Protein AF-A0A3M1PSS6-F1 (afdb_monomer)

Secondary structure (DSSP, 8-state):
--HHHHHHHHHHHHHHHHHHHHHHTT--SS--HHHHHHHHHHHHHHHHHHHHS----HHHHHHHB--HHHHHHHHHHT-EEEE-S-HHHHHH-EE--SSSS--EE--TTS-GGGGHHHHHTTTTS-EEEE-SSTT-HHHHHHHHHHHHTTGGGTS-EEEETT-HHHHTTSSS-EE-S------TTPPP--TTTT-------------

pLDDT: mean 89.74, std 11.55, range [52.56, 98.44]

Sequence (207 aa):
MKPTLRILLLIAVATVLGTVWAGVKGVPWAPDVDAVRTRLANQKANAQRVAEAPQVDDTELDRLAISLEELRRYIADGAAIIDARDRAAFEAEHLFVDREPPVINVPPEDAYDAHLDRLYSLQGYPIVLYCNSAECELAEDLYRFLVSAGITESSEVRIFRPGWAVLEHTDLPKASGPDTWTGFGSPPADPFADTDEPASNDEGSQP

Radius of gyration: 23.45 Å; Cα contacts (8 Å, |Δi|>4): 259; chains: 1; bounding box: 84×52×62 Å

Mean predicted aligned error: 8.29 Å

Foldseek 3Di:
DDPVVVVVVVVVVVVVVVVVVCVVVVNDPDPPPVLVVLLVVLLVLLVVLLVVFPDDDVVNLVVLEDDPVVVVVLLVPFEAEEEADAQVVVQAKDFARPDPPTYAYDYSSHRNVVCLVQLLLCFQHAYEYAYAALVGPSSVSVVSNCVSSVSVVRYHYHYHRRHPVVVVVDPGHMDHHGRLDDHDDDDRPPPPPPDPPDPDPPPDDDD

Structure (mmCIF, N/CA/C/O backbone):
data_AF-A0A3M1PSS6-F1
#
_entry.id   AF-A0A3M1PSS6-F1
#
loop_
_atom_site.group_PDB
_atom_site.id
_atom_site.type_symbol
_atom_site.label_atom_id
_atom_site.label_alt_id
_atom_site.label_comp_id
_atom_site.label_asym_id
_atom_site.label_entity_id
_atom_site.label_seq_id
_atom_site.pdbx_PDB_ins_code
_atom_site.Cartn_x
_atom_site.Cartn_y
_atom_site.Cartn_z
_atom_site.occupancy
_atom_site.B_iso_or_equiv
_atom_site.auth_seq_id
_atom_site.auth_comp_id
_atom_site.auth_asym_id
_atom_site.auth_atom_id
_atom_site.pdbx_PDB_model_num
ATOM 1 N N . MET A 1 1 ? 54.295 2.961 -20.816 1.00 64.25 1 MET A N 1
ATOM 2 C CA . MET A 1 1 ? 52.919 2.767 -21.329 1.00 64.25 1 MET A CA 1
ATOM 3 C C . MET A 1 1 ? 52.269 4.134 -21.491 1.00 64.25 1 MET A C 1
ATOM 5 O O . MET A 1 1 ? 52.295 4.891 -20.528 1.00 64.25 1 MET A O 1
ATOM 9 N N . LYS A 1 2 ? 51.782 4.498 -22.688 1.00 89.38 2 LYS A N 1
ATOM 10 C CA . LYS A 1 2 ? 51.167 5.820 -22.923 1.00 89.38 2 LYS A CA 1
ATOM 11 C C . LYS A 1 2 ? 49.889 5.958 -22.071 1.00 89.38 2 LYS A C 1
ATOM 13 O O . LYS A 1 2 ? 49.177 4.963 -21.934 1.00 89.38 2 LYS A O 1
ATOM 18 N N . PRO A 1 3 ? 49.584 7.139 -21.502 1.00 91.12 3 PRO A N 1
ATOM 19 C CA . PRO A 1 3 ? 48.410 7.338 -20.642 1.00 91.12 3 PRO A CA 1
ATOM 20 C C . PRO A 1 3 ? 47.094 6.967 -21.342 1.00 91.12 3 PRO A C 1
ATOM 22 O O . PRO A 1 3 ? 46.207 6.396 -20.717 1.00 91.12 3 PRO A O 1
ATOM 25 N N . THR A 1 4 ? 47.015 7.161 -22.660 1.00 92.06 4 THR A N 1
ATOM 26 C CA . THR A 1 4 ? 45.882 6.740 -23.496 1.00 92.06 4 THR A CA 1
ATOM 27 C C . THR A 1 4 ? 45.628 5.230 -23.468 1.00 92.06 4 THR A C 1
ATOM 29 O O . THR A 1 4 ? 44.479 4.808 -23.406 1.00 92.06 4 THR A O 1
ATOM 32 N N . LEU A 1 5 ? 46.678 4.400 -23.431 1.00 94.00 5 LEU A N 1
ATOM 33 C CA . LEU A 1 5 ? 46.533 2.941 -23.364 1.00 94.00 5 LEU A CA 1
ATOM 34 C C . LEU A 1 5 ? 45.993 2.481 -22.001 1.00 94.00 5 LEU A C 1
ATOM 36 O O . LEU A 1 5 ? 45.228 1.527 -21.935 1.00 94.00 5 LEU A O 1
ATOM 40 N N . ARG A 1 6 ? 46.363 3.172 -20.912 1.00 91.19 6 ARG A N 1
ATOM 41 C CA . ARG A 1 6 ? 45.845 2.879 -19.563 1.00 91.19 6 ARG A CA 1
ATOM 42 C C . ARG A 1 6 ? 44.349 3.159 -19.461 1.00 91.19 6 ARG A C 1
ATOM 44 O O . ARG A 1 6 ? 43.629 2.334 -18.917 1.00 91.19 6 ARG A O 1
ATOM 51 N N . ILE A 1 7 ? 43.893 4.286 -20.008 1.00 94.62 7 ILE A N 1
ATOM 52 C CA . ILE A 1 7 ? 42.471 4.660 -19.994 1.00 94.62 7 ILE A CA 1
ATOM 53 C C . ILE A 1 7 ? 41.642 3.641 -20.784 1.00 94.62 7 ILE A C 1
ATOM 55 O O . ILE A 1 7 ? 40.642 3.148 -20.273 1.00 94.62 7 ILE A O 1
ATOM 59 N N . LEU A 1 8 ? 42.087 3.262 -21.987 1.00 94.75 8 LEU A N 1
ATOM 60 C CA . LEU A 1 8 ? 41.388 2.257 -22.796 1.00 94.75 8 LEU A CA 1
ATOM 61 C C . LEU A 1 8 ? 41.324 0.889 -22.104 1.00 94.75 8 LEU A C 1
ATOM 63 O O . LEU A 1 8 ? 40.279 0.245 -22.133 1.00 94.75 8 LEU A O 1
ATOM 67 N N . LEU A 1 9 ? 42.409 0.468 -21.444 1.00 94.88 9 LEU A N 1
ATOM 68 C CA . LEU A 1 9 ? 42.429 -0.778 -20.677 1.00 94.88 9 LEU A CA 1
ATOM 69 C C . LEU A 1 9 ? 41.418 -0.743 -19.519 1.00 94.88 9 LEU A C 1
ATOM 71 O O . LEU A 1 9 ? 40.693 -1.710 -19.320 1.00 94.88 9 LEU A O 1
ATOM 75 N N . LEU A 1 10 ? 41.344 0.368 -18.777 1.00 95.31 10 LEU A N 1
ATOM 76 C CA . LEU A 1 10 ? 40.407 0.514 -17.659 1.00 95.31 10 LEU A CA 1
ATOM 77 C C . LEU A 1 10 ? 38.949 0.478 -18.122 1.00 95.31 10 LEU A C 1
ATOM 79 O O . LEU A 1 10 ? 38.140 -0.199 -17.495 1.00 95.31 10 LEU A O 1
ATOM 83 N N . ILE A 1 11 ? 38.627 1.145 -19.233 1.00 95.06 11 ILE A N 1
ATOM 84 C CA . ILE A 1 11 ? 37.282 1.101 -19.818 1.00 95.06 11 ILE A CA 1
ATOM 85 C C . ILE A 1 11 ? 36.943 -0.330 -20.245 1.00 95.06 11 ILE A C 1
ATOM 87 O O . ILE A 1 11 ? 35.891 -0.836 -19.875 1.00 95.06 11 ILE A O 1
ATOM 91 N N . ALA A 1 12 ? 37.843 -1.016 -20.958 1.00 94.94 12 ALA A N 1
ATOM 92 C CA . ALA A 1 12 ? 37.607 -2.391 -21.397 1.00 94.94 12 ALA A CA 1
ATOM 93 C C . ALA A 1 12 ? 37.382 -3.349 -20.214 1.00 94.94 12 ALA A C 1
ATOM 95 O O . ALA A 1 12 ? 36.443 -4.142 -20.237 1.00 94.94 12 ALA A O 1
ATOM 96 N N . VAL A 1 13 ? 38.199 -3.244 -19.159 1.00 95.31 13 VAL A N 1
ATOM 97 C CA . VAL A 1 13 ? 38.044 -4.053 -17.940 1.00 95.31 13 VAL A CA 1
ATOM 98 C C . VAL A 1 13 ? 36.724 -3.737 -17.234 1.00 95.31 13 VAL A C 1
ATOM 1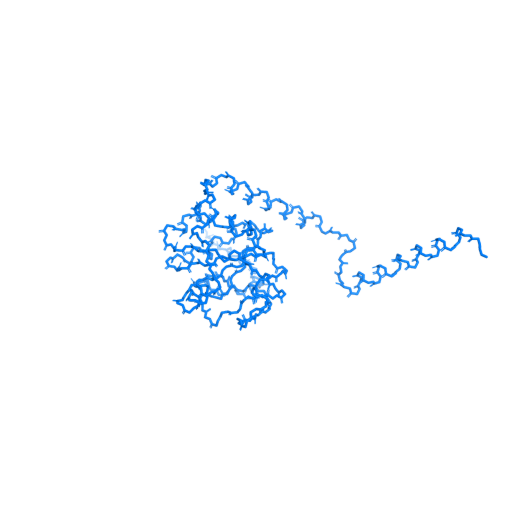00 O O . VAL A 1 13 ? 36.020 -4.666 -16.849 1.00 95.31 13 VAL A O 1
ATOM 103 N N . ALA A 1 14 ? 36.349 -2.462 -17.105 1.00 93.56 14 ALA A N 1
ATOM 104 C CA . ALA A 1 14 ? 35.080 -2.067 -16.495 1.00 93.56 14 ALA A CA 1
ATOM 105 C C . ALA A 1 14 ? 33.870 -2.601 -17.280 1.00 93.56 14 ALA A C 1
ATOM 107 O O . ALA A 1 14 ? 32.935 -3.123 -16.677 1.00 93.56 14 ALA A O 1
ATOM 108 N N . THR A 1 15 ? 33.908 -2.554 -18.615 1.00 91.69 15 THR A N 1
ATOM 109 C CA . THR A 1 15 ? 32.841 -3.096 -19.471 1.00 91.69 15 THR A CA 1
ATOM 110 C C . THR A 1 15 ? 32.723 -4.616 -19.344 1.00 91.69 15 THR A C 1
ATOM 112 O O . THR A 1 15 ? 31.615 -5.142 -19.228 1.00 91.69 15 THR A O 1
ATOM 115 N N . VAL A 1 16 ? 33.845 -5.345 -19.320 1.00 92.00 16 VAL A N 1
ATOM 116 C CA . VAL A 1 16 ? 33.834 -6.807 -19.127 1.00 92.00 16 VAL A CA 1
ATOM 117 C C . VAL A 1 16 ? 33.318 -7.168 -17.733 1.00 92.00 16 VAL A C 1
ATOM 119 O O . VAL A 1 16 ? 32.470 -8.045 -17.603 1.00 92.00 16 VAL A O 1
ATOM 122 N N . LEU A 1 17 ? 33.764 -6.466 -16.689 1.00 92.31 17 LEU A N 1
ATOM 123 C CA . LEU A 1 17 ? 33.273 -6.704 -15.330 1.00 92.31 17 LEU A CA 1
ATOM 124 C C . LEU A 1 17 ? 31.772 -6.414 -15.208 1.00 92.31 17 LEU A C 1
ATOM 126 O O . LEU A 1 17 ? 31.054 -7.216 -14.617 1.00 92.31 17 LEU A O 1
ATOM 130 N N . GLY A 1 18 ? 31.287 -5.321 -15.803 1.00 85.12 18 GLY A N 1
ATOM 131 C CA . GLY A 1 18 ? 29.865 -4.976 -15.799 1.00 85.12 18 GLY A CA 1
ATOM 132 C C . GLY A 1 18 ? 28.999 -6.008 -16.526 1.00 85.12 18 GLY A C 1
ATOM 133 O O . GLY A 1 18 ? 27.967 -6.419 -16.004 1.00 85.12 18 GLY A O 1
ATOM 134 N N . THR A 1 19 ? 29.440 -6.481 -17.694 1.00 85.69 19 THR A N 1
ATOM 135 C CA . THR A 1 19 ? 28.706 -7.493 -18.480 1.00 85.69 19 THR A CA 1
ATOM 136 C C . THR A 1 19 ? 28.680 -8.859 -17.800 1.00 85.69 19 THR A C 1
ATOM 138 O O . THR A 1 19 ? 27.624 -9.488 -17.740 1.00 85.69 19 THR A O 1
ATOM 141 N N . VAL A 1 20 ? 29.802 -9.302 -17.223 1.00 88.62 20 VAL A N 1
ATOM 142 C CA . VAL A 1 20 ? 29.858 -10.551 -16.448 1.00 88.62 20 VAL A CA 1
ATOM 143 C C . VAL A 1 20 ? 28.965 -10.457 -15.212 1.00 88.62 20 VAL A C 1
ATOM 145 O O . VAL A 1 20 ? 28.193 -11.375 -14.948 1.00 88.62 20 VAL A O 1
ATOM 148 N N . TRP A 1 21 ? 29.020 -9.344 -14.476 1.00 91.25 21 TRP A N 1
ATOM 149 C CA . TRP A 1 21 ? 28.180 -9.141 -13.296 1.00 91.25 21 TRP A CA 1
ATOM 150 C C . TRP A 1 21 ? 26.684 -9.144 -13.639 1.00 91.25 21 TRP A C 1
ATOM 152 O O . TRP A 1 21 ? 25.913 -9.831 -12.968 1.00 91.25 21 TRP A O 1
ATOM 162 N N . ALA A 1 22 ? 26.280 -8.452 -14.711 1.00 85.06 22 ALA A N 1
ATOM 163 C CA . ALA A 1 22 ? 24.893 -8.439 -15.178 1.00 85.06 22 ALA A CA 1
ATOM 164 C C . ALA A 1 22 ? 24.409 -9.843 -15.575 1.00 85.06 22 ALA A C 1
ATOM 166 O O . ALA A 1 22 ? 23.325 -10.254 -15.161 1.00 85.06 22 ALA A O 1
ATOM 167 N N . GLY A 1 23 ? 25.242 -10.610 -16.291 1.00 84.69 23 GLY A N 1
ATOM 168 C CA . GLY A 1 23 ? 24.940 -11.995 -16.662 1.00 84.69 23 GLY A CA 1
ATOM 169 C C . GLY A 1 23 ? 24.778 -12.920 -15.452 1.00 84.69 23 GLY A C 1
ATOM 170 O O . GLY A 1 23 ? 23.841 -13.709 -15.407 1.00 84.69 23 GLY A O 1
ATOM 171 N N . VAL A 1 24 ? 25.634 -12.781 -14.433 1.00 88.94 24 VAL A N 1
ATOM 172 C CA . VAL A 1 24 ? 25.533 -13.552 -13.177 1.00 88.94 24 VAL A CA 1
ATOM 173 C C . VAL A 1 24 ? 24.269 -13.197 -12.387 1.00 88.94 24 VAL A C 1
ATOM 175 O O . VAL A 1 24 ? 23.710 -14.054 -11.707 1.00 88.94 24 VAL A O 1
ATOM 178 N N . LYS A 1 25 ? 23.808 -11.945 -12.465 1.00 86.75 25 LYS A N 1
ATOM 179 C CA . LYS A 1 25 ? 22.600 -11.473 -11.776 1.00 86.75 25 LYS A CA 1
ATOM 180 C C . LYS A 1 25 ? 21.312 -11.647 -12.582 1.00 86.75 25 LYS A C 1
ATOM 182 O O . LYS A 1 25 ? 20.257 -11.290 -12.071 1.00 86.75 25 LYS A O 1
ATOM 187 N N . GLY A 1 26 ? 21.385 -12.175 -13.807 1.00 84.88 26 GLY A N 1
ATOM 188 C CA . GLY A 1 26 ? 20.219 -12.318 -14.681 1.00 84.88 26 GLY A CA 1
ATOM 189 C C . GLY A 1 26 ? 19.581 -10.980 -15.067 1.00 84.88 26 GLY A C 1
ATOM 190 O O . GLY A 1 26 ? 18.413 -10.946 -15.437 1.00 84.88 26 GLY A O 1
ATOM 191 N N . VAL A 1 27 ? 20.324 -9.873 -14.965 1.00 83.44 27 VAL A N 1
ATOM 192 C CA . VAL A 1 27 ? 19.810 -8.554 -15.342 1.00 83.44 27 VAL A CA 1
ATOM 193 C C . VAL A 1 27 ? 19.794 -8.485 -16.870 1.00 83.44 27 VAL A C 1
ATOM 195 O O . VAL A 1 27 ? 20.851 -8.662 -17.487 1.00 83.44 27 VAL A O 1
ATOM 198 N N . PRO A 1 28 ? 18.637 -8.243 -17.509 1.00 82.31 28 PRO A N 1
ATOM 199 C CA . PRO A 1 28 ? 18.573 -8.160 -18.959 1.00 82.31 28 PRO A CA 1
ATOM 200 C C . PRO A 1 28 ? 19.421 -6.979 -19.455 1.00 82.31 28 PRO A C 1
ATOM 202 O O . PRO A 1 28 ? 19.408 -5.889 -18.884 1.00 82.31 28 PRO A O 1
ATOM 205 N N . TRP A 1 29 ? 20.196 -7.205 -20.520 1.00 79.50 29 TRP A N 1
ATOM 206 C CA . TRP A 1 29 ? 21.131 -6.213 -21.074 1.00 79.50 29 TRP A CA 1
ATOM 207 C C . TRP A 1 29 ? 20.425 -4.989 -21.677 1.00 79.50 29 TRP A C 1
ATOM 209 O O . TRP A 1 29 ? 21.024 -3.920 -21.786 1.00 79.50 29 TRP A O 1
ATOM 219 N N . ALA A 1 30 ? 19.162 -5.153 -22.064 1.00 83.25 30 ALA A N 1
ATOM 220 C CA . ALA A 1 30 ? 18.262 -4.084 -22.449 1.00 83.25 30 ALA A CA 1
ATOM 221 C C . ALA A 1 30 ? 17.049 -4.120 -21.511 1.00 83.25 30 ALA A C 1
ATOM 223 O O . ALA A 1 30 ? 16.546 -5.211 -21.231 1.00 83.25 30 ALA A O 1
ATOM 224 N N . PRO A 1 31 ? 16.569 -2.964 -21.025 1.00 86.50 31 PRO A N 1
ATOM 225 C CA . PRO A 1 31 ? 15.310 -2.923 -20.302 1.00 86.50 31 PRO A CA 1
ATOM 226 C C . PRO A 1 31 ? 14.188 -3.417 -21.215 1.00 86.50 31 PRO A C 1
ATOM 228 O O . PRO A 1 31 ? 14.157 -3.090 -22.404 1.00 86.50 31 PRO A O 1
ATOM 231 N N . AS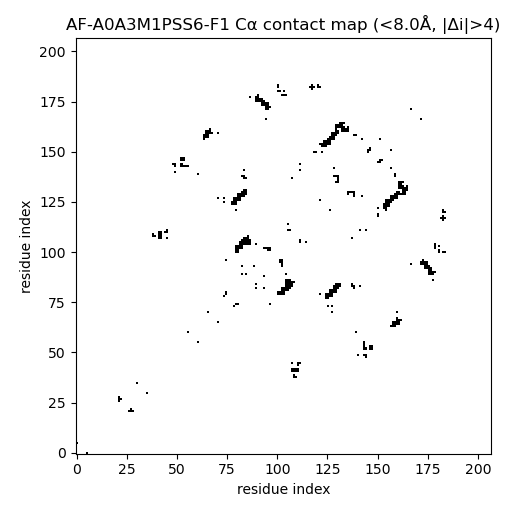P A 1 32 ? 13.255 -4.174 -20.648 1.00 90.38 32 ASP A N 1
ATOM 232 C CA . ASP A 1 32 ? 12.007 -4.497 -21.324 1.00 90.38 32 ASP A CA 1
ATOM 233 C C . ASP A 1 32 ? 11.188 -3.206 -21.474 1.00 90.38 32 ASP A C 1
ATOM 235 O O . ASP A 1 32 ? 10.574 -2.698 -20.531 1.00 90.38 32 ASP A O 1
ATOM 239 N N . VAL A 1 33 ? 11.254 -2.624 -22.670 1.00 94.00 33 VAL A N 1
ATOM 240 C CA . VAL A 1 33 ? 10.601 -1.352 -22.991 1.00 94.00 33 VAL A CA 1
ATOM 241 C C . VAL A 1 33 ? 9.082 -1.445 -22.900 1.00 94.00 33 VAL A C 1
ATOM 243 O O . VAL A 1 33 ? 8.439 -0.435 -22.606 1.00 94.00 33 VAL A O 1
ATOM 246 N N . ASP A 1 34 ? 8.508 -2.626 -23.123 1.00 93.69 34 ASP A N 1
ATOM 247 C CA . ASP A 1 34 ? 7.067 -2.837 -23.065 1.00 93.69 34 ASP A CA 1
ATOM 248 C C . ASP A 1 34 ? 6.606 -2.974 -21.610 1.00 93.69 34 ASP A C 1
ATOM 250 O O . ASP A 1 34 ? 5.612 -2.348 -21.229 1.00 93.69 34 ASP A O 1
ATOM 254 N N . ALA A 1 35 ? 7.382 -3.651 -20.756 1.00 88.94 35 ALA A N 1
ATOM 255 C CA . ALA A 1 35 ? 7.143 -3.668 -19.311 1.00 88.94 35 ALA A CA 1
ATOM 256 C C . ALA A 1 35 ? 7.233 -2.259 -18.698 1.00 88.94 35 ALA A C 1
ATOM 258 O O . ALA A 1 35 ? 6.358 -1.850 -17.931 1.00 88.94 35 ALA A O 1
ATOM 259 N N . VAL A 1 36 ? 8.246 -1.469 -19.077 1.00 90.12 36 VAL A N 1
ATOM 260 C CA . VAL A 1 36 ? 8.378 -0.073 -18.622 1.00 90.12 36 VAL A CA 1
ATOM 261 C C . VAL A 1 36 ? 7.206 0.781 -19.111 1.00 90.12 36 VAL A C 1
ATOM 263 O O . VAL A 1 36 ? 6.648 1.552 -18.330 1.00 90.12 36 VAL A O 1
ATOM 266 N N . ARG A 1 37 ? 6.796 0.643 -20.380 1.00 94.44 37 ARG A N 1
ATOM 267 C CA . ARG A 1 37 ? 5.645 1.380 -20.929 1.00 94.44 37 ARG A CA 1
ATOM 268 C C . ARG A 1 37 ? 4.355 1.033 -20.189 1.00 94.44 37 ARG A C 1
ATOM 270 O O . ARG A 1 37 ? 3.584 1.938 -19.882 1.00 94.44 37 ARG A O 1
ATOM 277 N N . THR A 1 38 ? 4.148 -0.245 -19.888 1.00 92.38 38 THR A N 1
ATOM 278 C CA . THR A 1 38 ? 2.977 -0.732 -19.148 1.00 92.38 38 THR A CA 1
ATOM 279 C C . THR A 1 38 ? 2.954 -0.164 -17.732 1.00 92.38 38 THR A C 1
ATOM 281 O O . THR A 1 38 ? 1.958 0.434 -17.337 1.00 92.38 38 THR A O 1
ATOM 284 N N . ARG A 1 39 ? 4.081 -0.218 -17.007 1.00 89.88 39 ARG A N 1
ATOM 285 C CA . ARG A 1 39 ? 4.206 0.389 -15.673 1.00 89.88 39 ARG A CA 1
ATOM 286 C C . ARG A 1 39 ? 3.886 1.883 -15.685 1.00 89.88 39 ARG A C 1
ATOM 288 O O . ARG A 1 39 ? 3.139 2.356 -14.839 1.00 89.88 39 ARG A O 1
ATOM 295 N N . LEU A 1 40 ? 4.423 2.629 -16.651 1.00 92.56 40 LEU A N 1
ATOM 296 C CA . LEU A 1 40 ? 4.147 4.064 -16.777 1.00 92.56 40 LEU A CA 1
ATOM 297 C C . LEU A 1 40 ? 2.671 4.344 -17.088 1.00 92.56 40 LEU A C 1
ATOM 299 O O . LEU A 1 40 ? 2.115 5.322 -16.591 1.00 92.56 40 LEU A O 1
ATOM 303 N N . ALA A 1 41 ? 2.033 3.502 -17.905 1.00 93.50 41 ALA A N 1
ATOM 304 C CA . ALA A 1 41 ? 0.608 3.614 -18.191 1.00 93.50 41 ALA A CA 1
ATOM 305 C C . ALA A 1 41 ? -0.238 3.369 -16.931 1.00 93.50 41 ALA A C 1
ATOM 307 O O . ALA A 1 41 ? -1.124 4.172 -16.645 1.00 93.50 41 ALA A O 1
ATOM 308 N N . ASN A 1 42 ? 0.087 2.335 -16.150 1.00 91.38 42 ASN A N 1
ATOM 309 C CA . ASN A 1 42 ? -0.577 2.026 -14.882 1.00 91.38 42 ASN A CA 1
ATOM 310 C C . ASN A 1 42 ? -0.395 3.148 -13.856 1.00 91.38 42 ASN A C 1
ATOM 312 O O . ASN A 1 42 ? -1.375 3.638 -13.308 1.00 91.38 42 ASN A O 1
ATOM 316 N N . GLN A 1 43 ? 0.834 3.635 -13.667 1.00 90.06 43 GLN A N 1
ATOM 317 C CA . GLN A 1 43 ? 1.117 4.756 -12.766 1.00 90.06 43 GLN A CA 1
ATOM 318 C C . GLN A 1 43 ? 0.343 6.015 -13.162 1.00 90.06 43 GLN A C 1
ATOM 320 O O . GLN A 1 43 ? -0.206 6.705 -12.307 1.00 90.06 43 GLN A O 1
ATOM 325 N N . LYS A 1 44 ? 0.253 6.308 -14.465 1.00 92.12 44 LYS A N 1
ATOM 326 C CA . LYS A 1 44 ? -0.546 7.432 -14.960 1.00 92.12 44 LYS A CA 1
ATOM 327 C C . LYS A 1 44 ? -2.040 7.227 -14.699 1.00 92.12 44 LYS A C 1
ATOM 329 O O . LYS A 1 44 ? -2.712 8.189 -14.337 1.00 92.12 44 LYS A O 1
ATOM 334 N N . ALA A 1 45 ? -2.552 6.012 -14.890 1.00 91.44 45 ALA A N 1
ATOM 335 C CA . ALA A 1 45 ? -3.942 5.682 -14.593 1.00 91.44 45 ALA A CA 1
ATOM 336 C C . ALA A 1 45 ? -4.238 5.850 -13.094 1.00 91.44 45 ALA A C 1
ATOM 338 O O . ALA A 1 45 ? -5.188 6.547 -12.749 1.00 91.44 45 ALA A O 1
ATOM 339 N N . ASN A 1 46 ? -3.378 5.324 -12.217 1.00 90.75 46 ASN A N 1
ATOM 340 C CA . ASN A 1 46 ? -3.482 5.498 -10.766 1.00 90.75 46 ASN A CA 1
ATOM 341 C C . ASN A 1 46 ? -3.472 6.981 -10.382 1.00 90.75 46 ASN A C 1
ATOM 343 O O . ASN A 1 46 ? -4.380 7.440 -9.698 1.00 90.75 46 ASN A O 1
ATOM 347 N N . ALA A 1 47 ? -2.512 7.757 -10.895 1.00 89.88 47 ALA A N 1
ATOM 348 C CA . ALA A 1 47 ? -2.431 9.192 -10.634 1.00 89.88 47 ALA A CA 1
ATOM 349 C C . ALA A 1 47 ? -3.688 9.944 -11.102 1.00 89.88 47 ALA A C 1
ATOM 351 O O . ALA A 1 47 ? -4.154 10.853 -10.420 1.00 89.88 47 ALA A O 1
ATOM 352 N N . GLN A 1 48 ? -4.266 9.559 -12.245 1.00 91.94 48 GLN A N 1
ATOM 353 C CA . GLN A 1 48 ? -5.522 10.138 -12.715 1.00 91.94 48 GLN A CA 1
ATOM 354 C C . GLN A 1 48 ? -6.687 9.802 -11.772 1.00 91.94 48 GLN A C 1
ATOM 356 O O . GLN A 1 48 ? -7.444 10.701 -11.422 1.00 91.94 48 GLN A O 1
ATOM 361 N N . ARG A 1 49 ? -6.809 8.548 -11.318 1.00 89.06 49 ARG A N 1
ATOM 362 C CA . ARG A 1 49 ? -7.837 8.143 -10.343 1.00 89.06 49 ARG A CA 1
ATOM 363 C C . ARG A 1 49 ? -7.711 8.913 -9.037 1.00 89.06 49 ARG A C 1
ATOM 365 O O . ARG A 1 49 ? -8.698 9.440 -8.545 1.00 89.06 49 ARG A O 1
ATOM 372 N N . VAL A 1 50 ? -6.495 9.014 -8.511 1.00 90.12 50 VAL A N 1
ATOM 373 C CA . VAL A 1 50 ? -6.198 9.766 -7.288 1.00 90.12 50 VAL A CA 1
ATOM 374 C C . VAL A 1 50 ? -6.532 11.251 -7.461 1.00 90.12 50 VAL A C 1
ATOM 376 O O . VAL A 1 50 ? -7.085 11.861 -6.552 1.00 90.12 50 VAL A O 1
ATOM 379 N N . ALA A 1 51 ? -6.255 11.834 -8.631 1.00 90.38 51 ALA A N 1
ATOM 380 C CA . ALA A 1 51 ? -6.597 13.226 -8.925 1.00 90.38 51 ALA A CA 1
ATOM 381 C C . ALA A 1 51 ? -8.113 13.467 -9.060 1.00 90.38 51 ALA A C 1
ATOM 383 O O . ALA A 1 51 ? -8.592 14.551 -8.730 1.00 90.38 51 ALA A O 1
ATOM 384 N N . GLU A 1 52 ? -8.861 12.479 -9.558 1.00 90.81 52 GLU A N 1
ATOM 385 C CA . GLU A 1 52 ? -10.325 12.515 -9.677 1.00 90.81 52 GLU A CA 1
ATOM 386 C C . GLU A 1 52 ? -11.040 12.164 -8.360 1.00 90.81 52 GLU A C 1
ATOM 388 O O . GLU A 1 52 ? -12.212 12.510 -8.189 1.00 90.81 52 GLU A O 1
ATOM 393 N N . ALA A 1 53 ? -10.352 11.491 -7.432 1.00 89.88 53 ALA A N 1
ATOM 394 C CA . ALA A 1 53 ? -10.890 11.127 -6.130 1.00 89.88 53 ALA A CA 1
ATOM 395 C C . ALA A 1 53 ? -11.240 12.376 -5.297 1.00 89.88 53 ALA A C 1
ATOM 397 O O . ALA A 1 53 ? -10.641 13.448 -5.477 1.00 89.88 53 ALA A O 1
ATOM 398 N N . PRO A 1 54 ? -12.203 12.258 -4.359 1.00 89.69 54 PRO A N 1
ATOM 399 C CA . PRO A 1 54 ? -12.483 13.319 -3.404 1.00 89.69 54 PRO A CA 1
ATOM 400 C C . PRO A 1 54 ? -11.192 13.793 -2.735 1.00 89.69 54 PRO A C 1
ATOM 402 O O . PRO A 1 54 ? -10.390 12.988 -2.264 1.00 89.69 54 PRO A O 1
ATOM 405 N N . GLN A 1 55 ? -10.985 15.109 -2.716 1.00 88.19 55 GLN A N 1
ATOM 406 C CA . GLN A 1 55 ? -9.829 15.694 -2.050 1.00 88.19 55 GLN A CA 1
ATOM 407 C C . GLN A 1 55 ? -9.977 15.464 -0.546 1.00 88.19 55 GLN A C 1
ATOM 409 O O . GLN A 1 55 ? -10.875 16.017 0.086 1.00 88.19 55 GLN A O 1
ATOM 414 N N . VAL A 1 56 ? -9.103 14.623 -0.006 1.00 88.88 56 VAL A N 1
ATOM 415 C CA . VAL A 1 56 ? -8.959 14.378 1.427 1.00 88.88 56 VAL A CA 1
ATOM 416 C C . VAL A 1 56 ? -7.968 15.409 1.951 1.00 88.88 56 VAL A C 1
ATOM 418 O O . VAL A 1 56 ? -6.845 15.477 1.446 1.00 88.88 56 VAL A O 1
ATOM 421 N N . ASP A 1 57 ? -8.384 16.235 2.909 1.00 92.38 57 ASP A N 1
ATOM 422 C CA . ASP A 1 57 ? -7.492 17.234 3.495 1.00 92.38 57 ASP A CA 1
ATOM 423 C C . ASP A 1 57 ? -6.472 16.599 4.459 1.00 92.38 57 ASP A C 1
ATOM 425 O O . ASP A 1 57 ? -6.684 15.511 5.003 1.00 92.38 57 ASP A O 1
ATOM 429 N N . ASP A 1 58 ? -5.356 17.294 4.694 1.00 90.00 58 ASP A N 1
ATOM 430 C CA . ASP A 1 58 ? -4.283 16.809 5.572 1.00 90.00 58 ASP A CA 1
ATOM 431 C C . ASP A 1 58 ? -4.773 16.547 7.005 1.00 90.00 58 ASP A C 1
ATOM 433 O O . ASP A 1 58 ? -4.266 15.661 7.687 1.00 90.00 58 ASP A O 1
ATOM 437 N N . THR A 1 59 ? -5.797 17.277 7.467 1.00 94.50 59 THR A N 1
ATOM 438 C CA . THR A 1 59 ? -6.358 17.084 8.811 1.00 94.50 59 THR A CA 1
ATOM 439 C C . THR A 1 59 ? -7.118 15.764 8.909 1.00 94.50 59 THR A C 1
ATOM 441 O O . THR A 1 59 ? -7.114 15.132 9.965 1.00 94.50 59 THR A O 1
ATOM 444 N N . GLU A 1 60 ? -7.791 15.335 7.845 1.00 93.12 60 GLU A N 1
ATOM 445 C CA . GLU A 1 60 ? -8.393 14.012 7.766 1.00 93.12 60 GLU A CA 1
ATOM 446 C C . GLU A 1 60 ? -7.308 12.934 7.745 1.00 93.12 60 GLU A C 1
ATOM 448 O O . GLU A 1 60 ? -7.368 12.025 8.572 1.00 93.12 60 GLU A O 1
ATOM 453 N N . LEU A 1 61 ? -6.277 13.074 6.906 1.00 92.50 61 LEU A N 1
ATOM 454 C CA . LEU A 1 61 ? -5.162 12.118 6.847 1.00 92.50 61 LEU A CA 1
ATOM 455 C C . LEU A 1 61 ? -4.445 11.983 8.203 1.00 92.50 61 LEU A C 1
ATOM 457 O O . LEU A 1 61 ? -4.141 10.872 8.641 1.00 92.50 61 LEU A O 1
ATOM 461 N N . ASP A 1 62 ? -4.268 13.090 8.928 1.00 94.12 62 ASP A N 1
ATOM 462 C CA . ASP A 1 62 ? -3.717 13.106 10.286 1.00 94.12 62 ASP A CA 1
ATOM 463 C C . ASP A 1 62 ? -4.570 12.312 11.285 1.00 94.12 62 ASP A C 1
ATOM 465 O O . ASP A 1 62 ? -4.030 11.687 12.198 1.00 94.12 62 ASP A O 1
ATOM 469 N N . ARG A 1 63 ? -5.899 12.294 11.123 1.00 96.31 63 ARG A N 1
ATOM 470 C CA . ARG A 1 63 ? -6.805 11.509 11.983 1.00 96.31 63 ARG A CA 1
ATOM 471 C C . ARG A 1 63 ? -6.790 10.019 11.662 1.00 96.31 63 ARG A C 1
ATOM 473 O O . ARG A 1 63 ? -7.166 9.221 12.517 1.00 96.31 63 ARG A O 1
ATOM 480 N N . LEU A 1 64 ? -6.407 9.644 10.443 1.00 96.38 64 LEU A N 1
ATOM 481 C CA . LEU A 1 64 ? -6.267 8.243 10.040 1.00 96.38 64 LEU A CA 1
ATOM 482 C C . LEU A 1 64 ? -4.956 7.638 10.541 1.00 96.38 64 LEU A C 1
ATOM 484 O O . LEU A 1 64 ? -4.839 6.411 10.598 1.00 96.38 64 LEU A O 1
ATOM 488 N N . ALA A 1 65 ? -3.979 8.481 10.881 1.00 96.81 65 ALA A N 1
ATOM 489 C CA . ALA A 1 65 ? -2.672 8.053 11.338 1.00 96.81 65 ALA A CA 1
ATOM 490 C C . ALA A 1 65 ? -2.764 7.297 12.672 1.00 96.81 65 ALA A C 1
ATOM 492 O O . ALA A 1 65 ? -3.338 7.787 13.643 1.00 96.81 65 ALA A O 1
ATOM 493 N N . ILE A 1 66 ? -2.148 6.116 12.728 1.00 97.81 66 ILE A N 1
ATOM 494 C CA . ILE A 1 66 ? -2.065 5.300 13.943 1.00 97.81 66 ILE A CA 1
ATOM 495 C C . ILE A 1 66 ? -0.618 5.069 14.378 1.00 97.81 66 ILE A C 1
ATOM 497 O O . ILE A 1 66 ? 0.315 5.020 13.573 1.00 97.81 66 ILE A O 1
ATOM 501 N N . SER A 1 67 ? -0.436 4.900 15.682 1.00 97.44 67 SER A N 1
ATOM 502 C CA . SER A 1 67 ? 0.827 4.514 16.309 1.00 97.44 67 SER A CA 1
ATOM 503 C C . SER A 1 67 ? 1.133 3.018 16.148 1.00 97.44 67 SER A C 1
ATOM 505 O O . SER A 1 67 ? 0.280 2.216 15.769 1.00 97.44 67 SER A O 1
ATOM 507 N N . LEU A 1 68 ? 2.361 2.607 16.495 1.00 97.75 68 LEU A N 1
ATOM 508 C CA . LEU A 1 68 ? 2.764 1.192 16.460 1.00 97.75 68 LEU A CA 1
ATOM 509 C C . LEU A 1 68 ? 1.940 0.339 17.438 1.00 97.75 68 LEU A C 1
ATOM 511 O O . LEU A 1 68 ? 1.608 -0.804 17.141 1.00 97.75 68 LEU A O 1
ATOM 515 N N . GLU A 1 69 ? 1.597 0.899 18.597 1.00 98.12 69 GLU A N 1
ATOM 516 C CA . GLU A 1 69 ? 0.772 0.218 19.598 1.00 98.12 69 GLU A CA 1
ATOM 517 C C . GLU A 1 69 ? -0.667 0.014 19.103 1.00 98.12 69 GLU A C 1
ATOM 519 O O . GLU A 1 69 ? -1.285 -1.017 19.351 1.00 98.12 69 GLU A O 1
ATOM 524 N N . GLU A 1 70 ? -1.208 0.982 18.366 1.00 98.44 70 GLU A N 1
ATOM 525 C CA . GLU A 1 70 ? -2.509 0.845 17.708 1.00 98.44 70 GLU A CA 1
ATOM 526 C C . GLU A 1 70 ? -2.462 -0.184 16.586 1.00 98.44 70 GLU A C 1
ATOM 528 O O . GLU A 1 70 ? -3.348 -1.031 16.525 1.00 98.44 70 GLU A O 1
ATOM 533 N N . LEU A 1 71 ? -1.412 -0.180 15.758 1.00 98.19 71 LEU A N 1
ATOM 534 C CA . LEU A 1 71 ? -1.218 -1.203 14.731 1.00 98.19 71 LEU A CA 1
ATOM 535 C C . LEU A 1 71 ? -1.226 -2.609 15.347 1.00 98.19 71 LEU A C 1
ATOM 537 O O . LEU A 1 71 ? -1.911 -3.490 14.835 1.00 98.19 71 LEU A O 1
ATOM 541 N N . ARG A 1 72 ? -0.534 -2.821 16.476 1.00 98.00 72 ARG A N 1
ATOM 542 C CA . ARG A 1 72 ? -0.572 -4.103 17.204 1.00 98.00 72 ARG A CA 1
ATOM 543 C C . ARG A 1 72 ? -1.981 -4.494 17.623 1.00 98.00 72 ARG A C 1
ATOM 545 O O . ARG A 1 72 ? -2.331 -5.662 17.503 1.00 98.00 72 ARG A O 1
ATOM 552 N N . ARG A 1 73 ? -2.783 -3.536 18.092 1.00 98.25 73 ARG A N 1
ATOM 553 C CA . ARG A 1 73 ? -4.186 -3.776 18.453 1.00 98.25 73 ARG A CA 1
ATOM 554 C C . ARG A 1 73 ? -5.029 -4.150 17.236 1.00 98.25 73 ARG A C 1
ATOM 556 O O . ARG A 1 73 ? -5.676 -5.184 17.277 1.00 98.25 73 ARG A O 1
ATOM 563 N N . TYR A 1 74 ? -4.922 -3.432 16.118 1.00 98.06 74 TYR A N 1
ATOM 564 C CA . TYR A 1 74 ? -5.601 -3.810 14.869 1.00 98.06 74 TYR A CA 1
ATOM 565 C C . TYR A 1 74 ? -5.173 -5.209 14.373 1.00 98.06 74 TYR A C 1
ATOM 567 O O . TYR A 1 74 ? -6.012 -6.029 13.982 1.00 98.06 74 TYR A O 1
ATOM 575 N N . ILE A 1 75 ? -3.877 -5.536 14.461 1.00 97.50 75 ILE A N 1
ATOM 576 C CA . ILE A 1 75 ? -3.362 -6.884 14.175 1.00 97.50 75 ILE A CA 1
ATOM 577 C C . ILE A 1 75 ? -3.897 -7.910 15.181 1.00 97.50 75 ILE A C 1
ATOM 579 O O . ILE A 1 75 ? -4.148 -9.038 14.794 1.00 97.50 75 ILE A O 1
ATOM 583 N N . ALA A 1 76 ? -4.135 -7.581 16.445 1.00 96.88 76 ALA A N 1
ATOM 584 C CA . ALA A 1 76 ? -4.787 -8.511 17.365 1.00 96.88 76 ALA A CA 1
ATOM 585 C C . ALA A 1 76 ? -6.278 -8.698 17.016 1.00 96.88 76 ALA A C 1
ATOM 587 O O . ALA A 1 76 ? -6.758 -9.828 16.965 1.00 96.88 76 ALA A O 1
ATOM 588 N N . ASP A 1 77 ? -6.975 -7.619 16.660 1.00 97.12 77 ASP A N 1
ATOM 589 C CA . ASP A 1 77 ? -8.443 -7.562 16.588 1.00 97.12 77 ASP A CA 1
ATOM 590 C C . ASP A 1 77 ? -9.068 -8.122 15.304 1.00 97.12 77 ASP A C 1
ATOM 592 O O . ASP A 1 77 ? -10.261 -8.407 15.279 1.00 97.12 77 ASP A O 1
ATOM 596 N N . GLY A 1 78 ? -8.300 -8.298 14.231 1.00 96.25 78 GLY A N 1
ATOM 597 C CA . GLY A 1 78 ? -8.828 -8.872 12.981 1.00 96.25 78 GLY A CA 1
ATOM 598 C C . GLY A 1 78 ? -8.577 -8.040 11.735 1.00 96.25 78 GLY A C 1
ATOM 599 O O . GLY A 1 78 ? -9.039 -8.427 10.669 1.00 96.25 78 GLY A O 1
ATOM 600 N N . ALA A 1 79 ? -7.883 -6.904 11.846 1.00 97.75 79 ALA A N 1
ATOM 601 C CA . ALA A 1 79 ? -7.703 -6.007 10.717 1.00 97.75 79 ALA A CA 1
ATOM 602 C C . ALA A 1 79 ? -6.936 -6.663 9.563 1.00 97.75 79 ALA A C 1
ATOM 604 O O . ALA A 1 79 ? -5.958 -7.390 9.786 1.00 97.75 79 ALA A O 1
ATOM 605 N N . ALA A 1 80 ? -7.368 -6.335 8.347 1.00 97.88 80 ALA A N 1
ATOM 606 C CA . ALA A 1 80 ? -6.625 -6.573 7.125 1.00 97.88 80 ALA A CA 1
ATOM 607 C C . ALA A 1 80 ? -5.488 -5.552 7.026 1.00 97.88 80 ALA A C 1
ATOM 609 O O . ALA A 1 80 ? -5.700 -4.353 7.219 1.00 97.88 80 ALA A O 1
ATOM 610 N N . ILE A 1 81 ? -4.279 -6.020 6.728 1.00 98.31 81 ILE A N 1
ATOM 611 C CA . ILE A 1 81 ? -3.101 -5.160 6.608 1.00 98.31 81 ILE A CA 1
ATOM 612 C C . ILE A 1 81 ? -2.699 -5.104 5.136 1.00 98.31 81 ILE A C 1
ATOM 614 O O . ILE A 1 81 ? -2.509 -6.148 4.510 1.00 98.31 81 ILE A O 1
ATOM 618 N N . ILE A 1 82 ? -2.569 -3.897 4.589 1.00 98.31 82 ILE A N 1
ATOM 619 C CA . ILE A 1 82 ? -2.216 -3.680 3.186 1.00 98.31 82 ILE A CA 1
ATOM 620 C C . ILE A 1 82 ? -0.890 -2.923 3.094 1.00 98.31 82 ILE A C 1
ATOM 622 O O . ILE A 1 82 ? -0.749 -1.815 3.614 1.00 98.31 82 ILE A O 1
ATOM 626 N N . ASP A 1 83 ? 0.070 -3.531 2.406 1.00 98.38 83 ASP A N 1
ATOM 627 C CA . ASP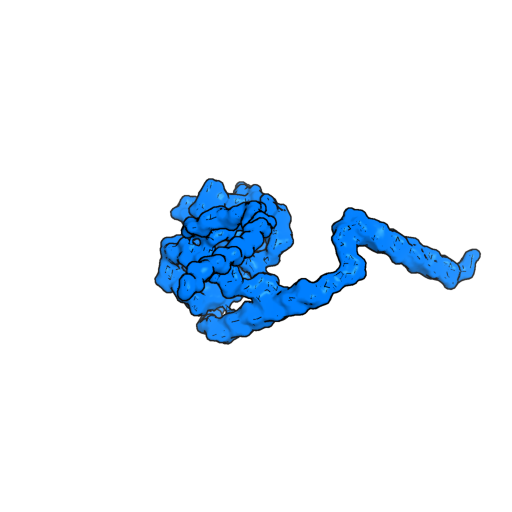 A 1 83 ? 1.361 -2.956 2.051 1.00 98.38 83 ASP A CA 1
ATOM 628 C C . ASP A 1 83 ? 1.259 -2.247 0.693 1.00 98.38 83 ASP A C 1
ATOM 630 O O . ASP A 1 83 ? 1.069 -2.890 -0.341 1.00 98.38 83 ASP A O 1
ATOM 634 N N . ALA A 1 84 ? 1.395 -0.923 0.691 1.00 97.81 84 ALA A N 1
ATOM 635 C CA . ALA A 1 84 ? 1.351 -0.084 -0.506 1.00 97.81 84 ALA A CA 1
ATOM 636 C C . ALA A 1 84 ? 2.722 0.085 -1.194 1.00 97.81 84 ALA A C 1
ATOM 638 O O . ALA A 1 84 ? 2.858 0.910 -2.098 1.00 97.81 84 ALA A O 1
ATOM 639 N N . ARG A 1 85 ? 3.775 -0.611 -0.741 1.00 97.25 85 ARG A N 1
ATOM 640 C CA . ARG A 1 85 ? 5.104 -0.560 -1.374 1.00 97.25 85 ARG A CA 1
ATOM 641 C C . ARG A 1 85 ? 5.116 -1.304 -2.707 1.00 97.25 85 ARG A C 1
ATOM 643 O O . ARG A 1 85 ? 4.207 -2.071 -3.019 1.00 97.25 85 ARG A O 1
ATOM 650 N N . ASP A 1 86 ? 6.180 -1.089 -3.476 1.00 95.88 86 ASP A N 1
ATOM 651 C CA . ASP A 1 86 ? 6.440 -1.869 -4.680 1.00 95.88 86 ASP A CA 1
ATOM 652 C C . ASP A 1 86 ? 6.571 -3.367 -4.367 1.00 95.88 86 ASP A C 1
ATOM 654 O O . ASP A 1 86 ? 6.942 -3.783 -3.261 1.00 95.88 86 ASP A O 1
ATOM 658 N N . ARG A 1 87 ? 6.280 -4.182 -5.378 1.00 95.81 87 ARG A N 1
ATOM 659 C CA . ARG A 1 87 ? 6.236 -5.639 -5.267 1.00 95.81 87 ARG A CA 1
ATOM 660 C C . ARG A 1 87 ? 7.565 -6.222 -4.800 1.00 95.81 87 ARG A C 1
ATOM 662 O O . ARG A 1 87 ? 7.582 -7.143 -3.989 1.00 95.81 87 ARG A O 1
ATOM 669 N N . ALA A 1 88 ? 8.684 -5.682 -5.283 1.00 95.19 88 ALA A N 1
ATOM 670 C CA . ALA A 1 88 ? 10.006 -6.189 -4.930 1.00 95.19 88 ALA A CA 1
ATOM 671 C C . ALA A 1 88 ? 10.333 -5.940 -3.448 1.00 95.19 88 ALA A C 1
ATOM 673 O O . ALA A 1 88 ? 10.909 -6.812 -2.796 1.00 95.19 88 ALA A O 1
ATOM 674 N N . ALA A 1 89 ? 9.948 -4.783 -2.904 1.00 96.69 89 ALA A N 1
ATOM 675 C CA . ALA A 1 89 ? 10.100 -4.475 -1.486 1.00 96.69 89 ALA A CA 1
ATOM 676 C C . ALA A 1 89 ? 9.242 -5.390 -0.598 1.00 96.69 89 ALA A C 1
ATOM 678 O O . ALA A 1 89 ? 9.743 -5.887 0.411 1.00 96.69 89 ALA A O 1
ATOM 679 N N . PHE A 1 90 ? 7.989 -5.648 -0.985 1.00 97.94 90 PHE A N 1
ATOM 680 C CA . PHE A 1 90 ? 7.119 -6.598 -0.285 1.00 97.94 90 PHE A CA 1
ATOM 681 C C . PHE A 1 90 ? 7.689 -8.022 -0.309 1.00 97.94 90 PHE A C 1
ATOM 683 O O . PHE A 1 90 ? 7.797 -8.674 0.729 1.00 97.94 90 PHE A O 1
ATOM 690 N N . GLU A 1 91 ? 8.092 -8.500 -1.488 1.00 97.62 91 GLU A N 1
ATOM 691 C CA . GLU A 1 91 ? 8.620 -9.855 -1.669 1.00 97.62 91 GLU A CA 1
ATOM 692 C C . GLU A 1 91 ? 9.922 -10.091 -0.903 1.00 97.62 91 GLU A C 1
ATOM 694 O O . GLU A 1 91 ? 10.159 -11.198 -0.412 1.00 97.62 91 GLU A O 1
ATOM 699 N N . ALA A 1 92 ? 10.760 -9.060 -0.780 1.00 97.62 92 ALA A N 1
ATOM 700 C CA . ALA A 1 92 ? 11.978 -9.132 0.012 1.00 97.62 92 ALA A CA 1
ATOM 701 C C . ALA A 1 92 ? 11.661 -9.347 1.496 1.00 97.62 92 ALA A C 1
ATOM 703 O O . ALA A 1 92 ? 12.196 -10.273 2.110 1.00 97.62 92 ALA A O 1
ATOM 704 N N . GLU A 1 93 ? 10.791 -8.514 2.066 1.00 98.19 93 GLU A N 1
ATOM 705 C CA . GLU A 1 93 ? 10.336 -8.645 3.445 1.00 98.19 93 GLU A CA 1
ATOM 706 C C . GLU A 1 93 ? 9.070 -7.812 3.679 1.00 98.19 93 GLU A C 1
ATOM 708 O O . GLU A 1 93 ? 9.003 -6.639 3.306 1.00 98.19 93 GLU A O 1
ATOM 713 N N . HIS A 1 94 ? 8.078 -8.396 4.339 1.00 98.31 94 HIS A N 1
ATOM 714 C CA . HIS A 1 94 ? 6.838 -7.740 4.741 1.00 98.31 94 HIS A CA 1
ATOM 715 C C . HIS A 1 94 ? 6.388 -8.249 6.112 1.00 98.31 94 HIS A C 1
ATOM 717 O O . HIS A 1 94 ? 6.959 -9.182 6.683 1.00 98.31 94 HIS A O 1
ATOM 723 N N . LEU A 1 95 ? 5.374 -7.603 6.681 1.00 98.00 95 LEU A N 1
ATOM 724 C CA . LEU A 1 95 ? 4.825 -8.000 7.971 1.00 98.00 95 LEU A CA 1
ATOM 725 C C . LEU A 1 95 ? 4.121 -9.358 7.829 1.00 98.00 95 LEU A C 1
ATOM 727 O O . LEU A 1 95 ? 3.419 -9.590 6.855 1.00 98.00 95 LEU A O 1
ATOM 731 N N . PHE A 1 96 ? 4.300 -10.269 8.781 1.00 97.75 96 PHE A N 1
ATOM 732 C CA . PHE A 1 96 ? 3.609 -11.557 8.777 1.00 97.75 96 PHE A CA 1
ATOM 733 C C . PHE A 1 96 ? 2.420 -11.525 9.733 1.00 97.75 96 PHE A C 1
ATOM 735 O O . PHE A 1 96 ? 2.558 -11.164 10.904 1.00 97.75 96 PHE A O 1
ATOM 742 N N . VAL A 1 97 ? 1.259 -11.947 9.236 1.00 96.12 97 VAL A N 1
ATOM 743 C CA . VAL A 1 97 ? 0.049 -12.156 10.032 1.00 96.12 97 VAL A CA 1
ATOM 744 C C . VAL A 1 97 ? -0.387 -13.611 9.847 1.00 96.12 97 VAL A C 1
ATOM 746 O O . VAL A 1 97 ? -0.560 -14.072 8.727 1.00 96.12 97 VAL A O 1
ATOM 749 N N . ASP A 1 98 ? -0.559 -14.325 10.958 1.00 93.62 98 ASP A N 1
ATOM 750 C CA . ASP A 1 98 ? -0.846 -15.772 11.046 1.00 93.62 98 ASP A CA 1
ATOM 751 C C . ASP A 1 9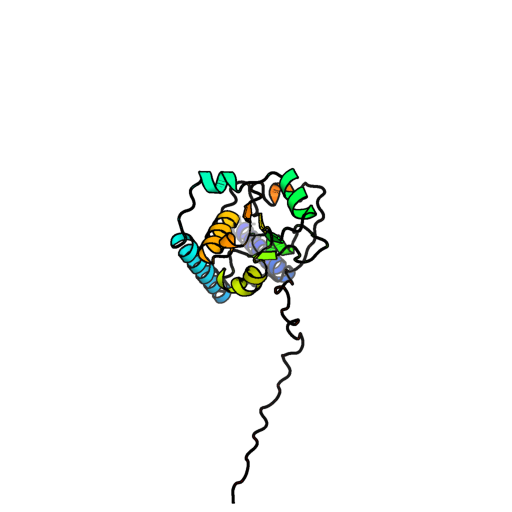8 ? -2.288 -16.168 10.645 1.00 93.62 98 ASP A C 1
ATOM 753 O O . ASP A 1 98 ? -2.653 -17.339 10.687 1.00 93.62 98 ASP A O 1
ATOM 757 N N . ARG A 1 99 ? -3.109 -15.220 10.183 1.00 92.00 99 ARG A N 1
ATOM 758 C CA . ARG A 1 99 ? -4.540 -15.425 9.901 1.00 92.00 99 ARG A CA 1
ATOM 759 C C . ARG A 1 99 ? -4.944 -14.894 8.529 1.00 92.00 99 ARG A C 1
ATOM 761 O O . ARG A 1 99 ? -4.177 -14.192 7.881 1.00 92.00 99 ARG A O 1
ATOM 768 N N . GLU A 1 100 ? -6.183 -15.174 8.136 1.00 90.88 100 GLU A N 1
ATOM 769 C CA . GLU A 1 100 ? -6.791 -14.602 6.935 1.00 90.88 100 GLU A CA 1
ATOM 770 C C . GLU A 1 100 ? -7.516 -13.266 7.231 1.00 90.88 100 GLU A C 1
ATOM 772 O O . GLU A 1 100 ? -8.229 -13.176 8.236 1.00 90.88 100 GLU A O 1
ATOM 777 N N . PRO A 1 101 ? -7.365 -12.239 6.372 1.00 93.50 101 PRO A N 1
ATOM 778 C CA . PRO A 1 101 ? -6.454 -12.221 5.232 1.00 93.50 101 PRO A CA 1
ATOM 779 C C . PRO A 1 101 ? -4.994 -12.058 5.711 1.00 93.50 101 PRO A C 1
ATOM 781 O O . PRO A 1 101 ? -4.762 -11.413 6.741 1.00 93.50 101 PRO A O 1
ATOM 784 N N . PRO A 1 102 ? -4.009 -12.618 4.980 1.00 95.62 102 PRO A N 1
ATOM 785 C CA . PRO A 1 102 ? -2.604 -12.313 5.227 1.00 95.62 102 PRO A CA 1
ATOM 786 C C . PRO A 1 102 ? -2.331 -10.836 4.899 1.00 95.62 102 PRO A C 1
ATOM 788 O O . PRO A 1 102 ? -3.234 -10.084 4.525 1.00 95.62 102 PRO A O 1
ATOM 791 N N . VAL A 1 103 ? -1.078 -10.397 5.010 1.00 97.50 103 VAL A N 1
ATOM 792 C CA . VAL A 1 103 ? -0.716 -9.069 4.500 1.00 97.50 103 VAL A CA 1
ATOM 793 C C . VAL A 1 103 ? -0.798 -9.073 2.976 1.00 97.50 103 VAL A C 1
ATOM 795 O O . VAL A 1 103 ? -0.260 -9.964 2.324 1.00 97.50 103 VAL A O 1
ATOM 798 N N . ILE A 1 104 ? -1.491 -8.079 2.425 1.00 97.50 104 ILE A N 1
ATOM 799 C CA . ILE A 1 104 ? -1.783 -7.950 0.993 1.00 97.50 104 ILE A CA 1
ATOM 800 C C . ILE A 1 104 ? -0.899 -6.848 0.420 1.00 97.50 104 ILE A C 1
ATOM 802 O O . ILE A 1 104 ? -0.798 -5.782 1.022 1.00 97.50 104 ILE A O 1
ATOM 806 N N . ASN A 1 105 ? -0.301 -7.047 -0.752 1.00 98.12 105 ASN A N 1
ATOM 807 C CA . ASN A 1 105 ? 0.478 -6.008 -1.422 1.00 98.12 105 ASN A CA 1
ATOM 808 C C . ASN A 1 105 ? -0.323 -5.349 -2.539 1.00 98.12 105 ASN A C 1
ATOM 810 O O . ASN A 1 105 ? -0.696 -6.023 -3.492 1.00 98.12 105 ASN A O 1
ATOM 814 N N . VAL A 1 106 ? -0.550 -4.038 -2.467 1.00 97.38 106 VAL A N 1
ATOM 815 C CA . VAL A 1 106 ? -1.170 -3.255 -3.551 1.00 97.38 106 VAL A CA 1
ATOM 816 C C . VAL A 1 106 ? -0.136 -2.253 -4.066 1.00 97.38 106 VAL A C 1
ATOM 818 O O . VAL A 1 106 ? -0.078 -1.123 -3.575 1.00 97.38 106 VAL A O 1
ATOM 821 N N . PRO A 1 107 ? 0.724 -2.669 -5.009 1.00 95.00 107 PRO A N 1
ATOM 822 C CA . PRO A 1 107 ? 1.848 -1.858 -5.430 1.00 95.00 107 PRO A CA 1
ATOM 823 C C . PRO A 1 107 ? 1.421 -0.763 -6.427 1.00 95.00 107 PRO A C 1
ATOM 825 O O . PRO A 1 107 ? 0.513 -0.968 -7.235 1.00 95.00 107 PRO A O 1
ATOM 828 N N . PRO A 1 108 ? 2.086 0.405 -6.434 1.00 90.19 108 PRO A N 1
ATOM 829 C CA . PRO A 1 108 ? 1.730 1.519 -7.315 1.00 90.19 108 PRO A CA 1
ATOM 830 C C . PRO A 1 108 ? 2.074 1.284 -8.796 1.00 90.19 108 PRO A C 1
ATOM 832 O O . PRO A 1 108 ? 1.593 2.022 -9.658 1.00 90.19 108 PRO A O 1
ATOM 835 N N . GLU A 1 109 ? 2.937 0.313 -9.116 1.00 88.19 109 GLU A N 1
ATOM 836 C CA . GLU A 1 109 ? 3.239 -0.097 -10.495 1.00 88.19 109 GLU A CA 1
ATOM 837 C C . GLU A 1 109 ? 2.106 -0.865 -11.190 1.00 88.19 109 GLU A C 1
ATOM 839 O O . GLU A 1 109 ? 2.068 -0.903 -12.427 1.00 88.19 109 GLU A O 1
ATOM 844 N N . ASP A 1 110 ? 1.189 -1.442 -10.418 1.00 90.25 110 ASP A N 1
ATOM 845 C CA . ASP A 1 110 ? -0.003 -2.110 -10.924 1.00 90.25 110 ASP A CA 1
ATOM 846 C C . ASP A 1 110 ? -1.158 -1.108 -10.973 1.00 90.25 110 ASP A C 1
ATOM 848 O O . ASP A 1 110 ? -1.229 -0.179 -10.170 1.00 90.25 110 ASP A O 1
ATOM 852 N N . ALA A 1 111 ? -2.073 -1.255 -11.932 1.00 87.19 111 ALA A N 1
ATOM 853 C CA . ALA A 1 111 ? -3.287 -0.446 -11.919 1.00 87.19 111 ALA A CA 1
ATOM 854 C C . ALA A 1 111 ? -4.115 -0.834 -10.686 1.00 87.19 111 ALA A C 1
ATOM 856 O O . ALA A 1 111 ? -4.434 -2.010 -10.526 1.00 87.19 111 ALA A O 1
ATOM 857 N N . TYR A 1 112 ? -4.500 0.124 -9.839 1.00 91.12 112 TYR A N 1
ATOM 858 C CA . TYR A 1 112 ? -5.268 -0.176 -8.623 1.00 91.12 112 TYR A CA 1
ATOM 859 C C . TYR A 1 112 ? -6.570 -0.933 -8.920 1.00 91.12 112 TYR A C 1
ATOM 861 O O . TYR A 1 112 ? -6.950 -1.833 -8.170 1.00 91.12 112 TYR A O 1
ATOM 869 N N . ASP A 1 113 ? -7.189 -0.646 -10.070 1.00 90.12 113 ASP A N 1
ATOM 870 C CA . ASP A 1 113 ? -8.375 -1.341 -10.577 1.00 90.12 113 ASP A CA 1
ATOM 871 C C . ASP A 1 113 ? -8.162 -2.870 -10.689 1.00 90.12 113 ASP A C 1
ATOM 873 O O . ASP A 1 113 ? -9.094 -3.638 -10.464 1.00 90.12 113 ASP A O 1
ATOM 877 N N . ALA A 1 114 ? -6.932 -3.336 -10.946 1.00 91.69 114 ALA A N 1
ATOM 878 C CA . ALA A 1 114 ? -6.595 -4.763 -11.025 1.00 91.69 114 ALA A CA 1
ATOM 879 C C . ALA A 1 114 ? -6.679 -5.493 -9.671 1.00 91.69 114 ALA A C 1
ATOM 881 O O . ALA A 1 114 ? -6.672 -6.722 -9.627 1.00 91.69 114 ALA A O 1
ATOM 882 N N . HIS A 1 115 ? -6.763 -4.753 -8.563 1.00 94.06 115 HIS A N 1
ATOM 883 C CA . HIS A 1 115 ? -6.887 -5.306 -7.217 1.00 94.06 115 HIS A CA 1
ATOM 884 C C . HIS A 1 115 ? -8.297 -5.158 -6.632 1.00 94.06 115 HIS A C 1
ATOM 886 O O . HIS A 1 115 ? -8.523 -5.619 -5.513 1.00 94.06 115 HIS A O 1
ATOM 892 N N . LEU A 1 116 ? -9.245 -4.546 -7.353 1.00 93.25 116 LEU A N 1
ATOM 893 C CA . LEU A 1 116 ? -10.572 -4.234 -6.815 1.00 93.25 116 LEU A CA 1
ATOM 894 C C . LEU A 1 116 ? -11.322 -5.464 -6.316 1.00 93.25 116 LEU A C 1
ATOM 896 O O . LEU A 1 116 ? -11.832 -5.421 -5.204 1.00 93.25 116 LEU A O 1
ATOM 900 N N . ASP A 1 117 ? -11.349 -6.560 -7.074 1.00 92.50 117 ASP A N 1
ATOM 901 C CA . ASP A 1 117 ? -12.131 -7.750 -6.704 1.00 92.50 117 ASP A CA 1
ATOM 902 C C . ASP A 1 117 ? -11.724 -8.299 -5.330 1.00 92.50 117 ASP A C 1
ATOM 904 O O . ASP A 1 117 ? -12.562 -8.532 -4.454 1.00 92.50 117 ASP A O 1
ATOM 908 N N . ARG A 1 118 ? -10.415 -8.429 -5.090 1.00 93.94 118 ARG A N 1
ATOM 909 C CA . ARG A 1 118 ? -9.910 -8.889 -3.793 1.00 93.94 118 ARG A CA 1
ATOM 910 C C . ARG A 1 118 ? -10.056 -7.826 -2.701 1.00 93.94 118 ARG A C 1
ATOM 912 O O . ARG A 1 118 ? -10.325 -8.186 -1.559 1.00 93.94 118 ARG A O 1
ATOM 919 N N . LEU A 1 119 ? -9.943 -6.535 -3.023 1.00 95.12 119 LEU A N 1
ATOM 920 C CA . LEU A 1 119 ? -10.145 -5.449 -2.055 1.00 95.12 119 LEU A CA 1
ATOM 921 C C . LEU A 1 119 ? -11.616 -5.318 -1.632 1.00 95.12 119 LEU A C 1
ATOM 923 O O . LEU A 1 119 ? -11.885 -5.083 -0.458 1.00 95.12 119 LEU A O 1
ATOM 927 N N . TYR A 1 120 ? -12.570 -5.553 -2.535 1.00 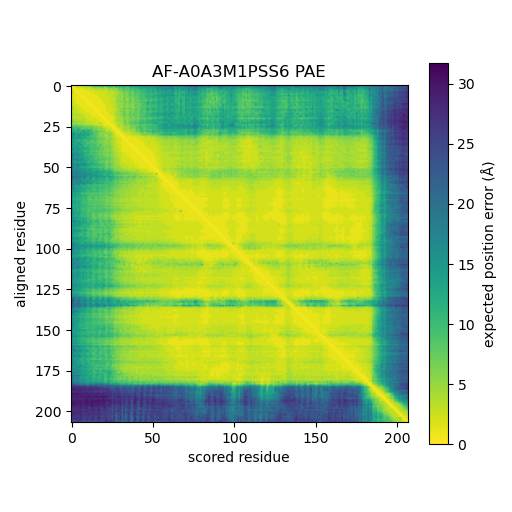94.81 120 TYR A N 1
ATOM 928 C CA . TYR A 1 120 ? -13.997 -5.608 -2.207 1.00 94.81 120 TYR A CA 1
ATOM 929 C C . TYR A 1 120 ? -14.331 -6.757 -1.258 1.00 94.81 120 TYR A C 1
ATOM 931 O O . TYR A 1 120 ? -15.226 -6.619 -0.428 1.00 94.81 120 TYR A O 1
ATOM 939 N N . SER A 1 121 ? -13.582 -7.862 -1.297 1.00 94.69 121 SER A N 1
ATOM 940 C CA . SER A 1 121 ? -13.769 -8.935 -0.315 1.00 94.69 121 SER A CA 1
ATOM 941 C C . SER A 1 121 ? -13.414 -8.513 1.125 1.00 94.69 121 SER A C 1
ATOM 943 O O . SER A 1 121 ? -13.851 -9.162 2.069 1.00 94.69 121 SER A O 1
ATOM 945 N N . LEU A 1 122 ? -12.699 -7.395 1.318 1.00 94.81 122 LEU A N 1
ATOM 946 C CA . LEU A 1 122 ? -12.385 -6.828 2.637 1.00 94.81 122 LEU A CA 1
ATOM 947 C C . LEU A 1 122 ? -13.492 -5.923 3.207 1.00 94.81 122 LEU A C 1
ATOM 949 O O . LEU A 1 122 ? -13.319 -5.362 4.292 1.00 94.81 122 LEU A O 1
ATOM 953 N N . GLN A 1 123 ? -14.617 -5.741 2.508 1.00 93.12 123 GLN A N 1
ATOM 954 C CA . GLN A 1 123 ? -15.725 -4.927 3.016 1.00 93.12 123 GLN A CA 1
ATOM 955 C C . GLN A 1 123 ? -16.217 -5.444 4.376 1.00 93.12 123 GLN A C 1
ATOM 957 O O . GLN A 1 123 ? -16.459 -6.636 4.560 1.00 93.12 123 GLN A O 1
ATOM 962 N N . GLY A 1 124 ? -16.358 -4.536 5.343 1.00 92.88 124 GLY A N 1
ATOM 963 C CA . GLY A 1 124 ? -16.730 -4.866 6.721 1.00 92.88 124 GLY A CA 1
ATOM 964 C C . GLY A 1 124 ? -15.555 -5.201 7.645 1.00 92.88 124 GLY A C 1
ATOM 965 O O . GLY A 1 124 ? -15.751 -5.257 8.859 1.00 92.88 124 GLY A O 1
ATOM 966 N N . TYR A 1 125 ? -14.339 -5.383 7.118 1.00 95.19 125 TYR A N 1
ATOM 967 C CA . TYR A 1 125 ? -13.130 -5.548 7.930 1.00 95.19 125 TYR A CA 1
ATOM 968 C C . TYR A 1 125 ? -12.468 -4.191 8.203 1.00 95.19 125 TYR A C 1
ATOM 970 O O . TYR A 1 125 ? -12.422 -3.349 7.302 1.00 95.19 125 TYR A O 1
ATOM 978 N N . PRO A 1 126 ? -11.893 -3.964 9.400 1.00 97.88 126 PRO A N 1
ATOM 979 C CA . PRO A 1 126 ? -10.944 -2.876 9.599 1.00 97.88 126 PRO A CA 1
ATOM 980 C C . PRO A 1 126 ? -9.727 -3.072 8.688 1.00 97.88 126 PRO A C 1
ATOM 982 O O .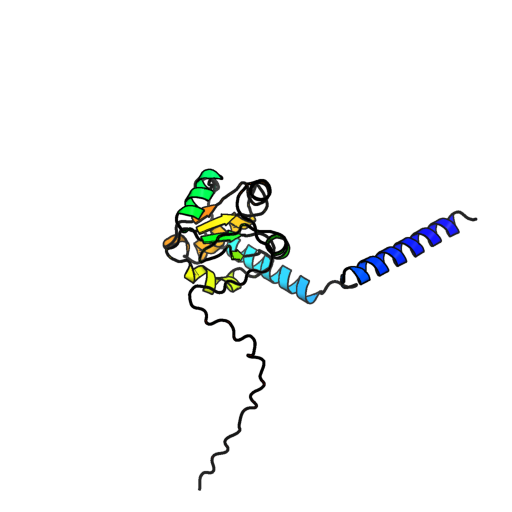 PRO A 1 126 ? -9.213 -4.185 8.570 1.00 97.88 126 PRO A O 1
ATOM 985 N N . ILE A 1 127 ? -9.254 -2.002 8.061 1.00 98.38 127 ILE A N 1
ATOM 986 C CA . ILE A 1 127 ? -8.124 -2.010 7.131 1.00 98.38 127 ILE A CA 1
ATOM 987 C C . ILE A 1 127 ? -7.041 -1.080 7.670 1.00 98.38 127 ILE A C 1
ATOM 989 O O . ILE A 1 127 ? -7.309 0.067 8.029 1.00 98.38 127 ILE A O 1
ATOM 993 N N . VAL A 1 128 ? -5.798 -1.550 7.684 1.00 98.44 128 VAL A N 1
ATOM 994 C CA . VAL A 1 128 ? -4.633 -0.721 7.990 1.00 98.44 128 VAL A CA 1
ATOM 995 C C . VAL A 1 128 ? -3.687 -0.709 6.802 1.00 98.44 12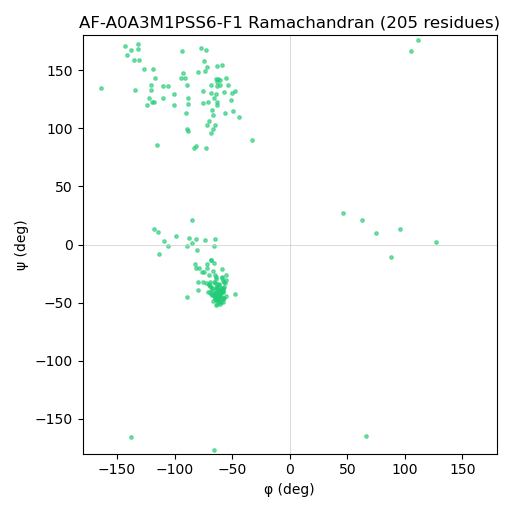8 VAL A C 1
ATOM 997 O O . VAL A 1 128 ? -3.208 -1.755 6.371 1.00 98.44 128 VAL A O 1
ATOM 1000 N N . LEU A 1 129 ? -3.396 0.484 6.295 1.00 98.31 129 LEU A N 1
ATOM 1001 C CA . LEU A 1 129 ? -2.445 0.708 5.214 1.00 98.31 129 LEU A CA 1
ATOM 1002 C C . LEU A 1 129 ? -1.070 1.055 5.788 1.00 98.31 129 LEU A C 1
ATOM 1004 O O . LEU A 1 129 ? -0.973 1.799 6.767 1.00 98.31 129 LEU A O 1
ATOM 1008 N N . TYR A 1 130 ? -0.002 0.582 5.155 1.00 97.94 130 TYR A N 1
ATOM 1009 C CA . TYR A 1 130 ? 1.345 1.098 5.387 1.00 97.94 130 TYR A CA 1
ATOM 1010 C C . TYR A 1 130 ? 2.143 1.175 4.083 1.00 97.94 130 TYR A C 1
ATOM 1012 O O . TYR A 1 130 ? 1.788 0.587 3.067 1.00 97.94 130 TYR A O 1
ATOM 1020 N N . CYS A 1 131 ? 3.230 1.934 4.114 1.00 96.00 131 CYS A N 1
ATOM 1021 C CA . CYS A 1 131 ? 4.095 2.252 2.977 1.00 96.00 131 CYS A CA 1
ATOM 1022 C C . CYS A 1 131 ? 5.574 2.172 3.411 1.00 96.00 131 CYS A C 1
ATOM 1024 O O . CYS A 1 131 ? 5.877 1.668 4.490 1.00 96.00 131 CYS A O 1
ATOM 1026 N N . ASN A 1 132 ? 6.515 2.702 2.621 1.00 92.75 132 ASN A N 1
ATOM 1027 C CA . ASN A 1 132 ? 7.942 2.634 2.957 1.00 92.75 132 ASN A CA 1
ATOM 1028 C C . ASN A 1 132 ? 8.421 3.672 3.993 1.00 92.75 132 ASN A C 1
ATOM 1030 O O . ASN A 1 132 ? 9.357 3.393 4.739 1.00 92.75 132 ASN A O 1
ATOM 1034 N N . SER A 1 133 ? 7.826 4.868 4.033 1.00 85.81 133 SER A N 1
ATOM 1035 C CA . SER A 1 133 ? 8.388 6.029 4.742 1.00 85.81 133 SER A CA 1
ATOM 1036 C C . SER A 1 133 ? 7.348 6.838 5.519 1.00 85.81 133 SER A C 1
ATOM 1038 O O . SER A 1 133 ? 6.152 6.697 5.298 1.00 85.81 133 SER A O 1
ATOM 1040 N N . ALA A 1 134 ? 7.839 7.733 6.384 1.00 77.75 134 ALA A N 1
ATOM 1041 C CA . ALA A 1 134 ? 7.035 8.594 7.255 1.00 77.75 134 ALA A CA 1
ATOM 1042 C C . ALA A 1 134 ? 6.034 9.507 6.519 1.00 77.75 134 ALA A C 1
ATOM 1044 O O . ALA A 1 134 ? 4.978 9.807 7.071 1.00 77.75 134 ALA A O 1
ATOM 1045 N N . GLU A 1 135 ? 6.363 9.932 5.295 1.00 81.38 135 GLU A N 1
ATOM 1046 C CA . GLU A 1 135 ? 5.499 10.799 4.474 1.00 81.38 135 GLU A CA 1
ATOM 1047 C C . GLU A 1 135 ? 4.311 10.029 3.878 1.00 81.38 135 GLU A C 1
ATOM 1049 O O . GLU A 1 135 ? 3.287 10.602 3.549 1.00 81.38 135 GLU A O 1
ATOM 1054 N N . CYS A 1 136 ? 4.450 8.711 3.748 1.00 84.69 136 CYS A N 1
ATOM 1055 C CA . CYS A 1 136 ? 3.413 7.756 3.382 1.00 84.69 136 CYS A CA 1
ATOM 1056 C C . CYS A 1 136 ? 2.478 8.057 2.202 1.00 84.69 136 CYS A C 1
ATOM 1058 O O . CYS A 1 136 ? 1.401 7.467 2.122 1.00 84.69 136 CYS A O 1
ATOM 1060 N N . GLU A 1 137 ? 2.942 8.845 1.230 1.00 92.12 137 GLU A N 1
ATOM 1061 C CA . GLU A 1 137 ? 2.193 9.226 0.022 1.00 92.12 137 GLU A CA 1
ATOM 1062 C C . GLU A 1 137 ? 1.514 8.029 -0.671 1.00 92.12 137 GLU A C 1
ATOM 1064 O O . GLU A 1 137 ? 0.341 8.101 -1.017 1.00 92.12 137 GLU A O 1
ATOM 1069 N N . LEU A 1 138 ? 2.197 6.882 -0.789 1.00 93.62 138 LEU A N 1
ATOM 1070 C CA . LEU A 1 138 ? 1.633 5.679 -1.424 1.00 93.62 138 LEU A CA 1
ATOM 1071 C C . LEU A 1 138 ? 0.421 5.100 -0.676 1.00 93.62 138 LEU A C 1
ATOM 1073 O O . LEU A 1 138 ? -0.515 4.612 -1.306 1.00 93.62 138 LEU A O 1
ATOM 1077 N N . ALA A 1 139 ? 0.428 5.134 0.659 1.00 95.25 139 ALA A N 1
ATOM 1078 C CA . ALA A 1 139 ? -0.720 4.678 1.440 1.00 95.25 139 ALA A CA 1
ATOM 1079 C C . ALA A 1 139 ? -1.863 5.699 1.395 1.00 95.25 139 ALA A C 1
ATOM 1081 O O . ALA A 1 139 ? -3.026 5.308 1.428 1.00 95.25 139 ALA A O 1
ATOM 1082 N N . GLU A 1 140 ? -1.551 6.993 1.300 1.00 95.12 140 GLU A N 1
ATOM 1083 C CA . GLU A 1 140 ? -2.550 8.054 1.152 1.00 95.12 140 GLU A CA 1
ATOM 1084 C C . GLU A 1 140 ? -3.227 8.007 -0.226 1.00 95.12 140 GLU A C 1
ATOM 1086 O O . GLU A 1 140 ? -4.449 8.120 -0.321 1.00 95.12 140 GLU A O 1
ATOM 1091 N N . ASP A 1 141 ? -2.466 7.755 -1.290 1.00 95.19 141 ASP A N 1
ATOM 1092 C CA . ASP A 1 141 ? -2.992 7.532 -2.639 1.00 95.19 141 ASP A CA 1
ATOM 1093 C C . ASP A 1 141 ? -3.872 6.283 -2.697 1.00 95.19 141 ASP A C 1
ATOM 1095 O O . ASP A 1 141 ? -4.982 6.326 -3.238 1.00 95.19 141 ASP A O 1
ATOM 1099 N N . LEU A 1 142 ? -3.431 5.194 -2.061 1.00 96.12 142 LEU A N 1
ATOM 1100 C CA . LEU A 1 142 ? -4.246 3.994 -1.917 1.00 96.12 142 LEU A CA 1
ATOM 1101 C C . LEU A 1 142 ? -5.518 4.271 -1.100 1.00 96.12 142 LEU A C 1
ATOM 1103 O O . LEU A 1 142 ? -6.589 3.805 -1.478 1.00 96.12 142 LEU A O 1
ATOM 1107 N N . TYR A 1 143 ? -5.451 5.064 -0.028 1.00 96.81 143 TYR A N 1
ATOM 1108 C CA . TYR A 1 143 ? -6.636 5.474 0.730 1.00 96.81 143 TYR A CA 1
ATOM 1109 C C . TYR A 1 143 ? -7.631 6.245 -0.146 1.00 96.81 143 TYR A C 1
ATOM 1111 O O . TYR A 1 143 ? -8.805 5.882 -0.192 1.00 96.81 143 TYR A O 1
ATOM 1119 N N . ARG A 1 144 ? -7.174 7.254 -0.900 1.00 95.62 144 ARG A N 1
ATOM 1120 C CA . ARG A 1 144 ? -8.023 8.015 -1.839 1.00 95.62 144 ARG A CA 1
ATOM 1121 C C . ARG A 1 144 ? -8.670 7.100 -2.875 1.00 95.62 144 ARG A C 1
ATOM 1123 O O . ARG A 1 144 ? -9.856 7.249 -3.178 1.00 95.62 144 ARG A O 1
ATOM 1130 N N . PHE A 1 145 ? -7.921 6.118 -3.372 1.00 95.12 145 PHE A N 1
ATOM 1131 C CA . PHE A 1 145 ? -8.466 5.091 -4.248 1.00 95.12 145 PHE A CA 1
ATOM 1132 C C . PHE A 1 145 ? -9.581 4.287 -3.556 1.00 95.12 145 PHE A C 1
ATOM 1134 O O . PHE A 1 145 ? -10.690 4.224 -4.089 1.00 95.12 145 PHE A O 1
ATOM 1141 N N . LEU A 1 146 ? -9.349 3.760 -2.347 1.00 95.62 146 LEU A N 1
ATOM 1142 C CA . LEU A 1 146 ? -10.358 3.015 -1.577 1.00 95.62 146 LEU A CA 1
ATOM 1143 C C . LEU A 1 146 ? -11.623 3.845 -1.300 1.00 95.62 146 LEU A C 1
ATOM 1145 O O . LEU A 1 146 ? -12.727 3.298 -1.351 1.00 95.62 146 LEU A O 1
ATOM 1149 N N . VAL A 1 147 ? -11.475 5.151 -1.042 1.00 94.75 147 VAL A N 1
ATOM 1150 C CA . VAL A 1 147 ? -12.597 6.093 -0.884 1.00 94.75 147 VAL A CA 1
ATOM 1151 C C . VAL A 1 147 ? -13.394 6.190 -2.181 1.00 94.75 147 VAL A C 1
ATOM 1153 O O . VAL A 1 147 ? -14.609 6.008 -2.173 1.00 94.75 147 VAL A O 1
ATOM 1156 N N . SER A 1 148 ? -12.727 6.427 -3.314 1.00 93.94 148 SER A N 1
ATOM 1157 C CA . SER A 1 148 ? -13.408 6.533 -4.612 1.00 93.94 148 SER A CA 1
ATOM 1158 C C . SER A 1 148 ? -14.067 5.224 -5.071 1.00 93.94 148 SER A C 1
ATOM 1160 O O . SER A 1 148 ? -15.067 5.263 -5.785 1.00 93.94 148 SER A O 1
ATOM 1162 N N . ALA A 1 149 ? -13.556 4.075 -4.620 1.00 92.75 149 ALA A N 1
ATOM 1163 C CA . ALA A 1 149 ? -14.150 2.757 -4.839 1.00 92.75 149 ALA A CA 1
ATOM 1164 C C . ALA A 1 149 ? -15.310 2.425 -3.870 1.00 92.75 149 ALA A C 1
ATOM 1166 O O . ALA A 1 149 ? -15.933 1.369 -4.008 1.00 92.75 149 ALA A O 1
ATOM 1167 N N . GLY A 1 150 ? -15.598 3.287 -2.884 1.00 94.81 150 GLY A N 1
ATOM 1168 C CA . GLY A 1 150 ? -16.660 3.094 -1.888 1.00 94.81 150 GLY A CA 1
ATOM 1169 C C . GLY A 1 150 ? -16.344 2.055 -0.803 1.00 94.81 150 GLY A C 1
ATOM 1170 O O . GLY A 1 150 ? -17.219 1.683 -0.025 1.00 94.81 150 GLY A O 1
ATOM 1171 N N . ILE A 1 151 ? -15.104 1.565 -0.715 1.00 94.75 151 ILE A N 1
ATOM 1172 C CA . ILE A 1 151 ? -14.718 0.533 0.265 1.00 94.75 151 ILE A CA 1
ATOM 1173 C C . ILE A 1 151 ? -14.751 1.105 1.690 1.00 94.75 151 ILE A C 1
ATOM 1175 O O . ILE A 1 151 ? -15.203 0.438 2.626 1.00 94.75 151 ILE A O 1
ATOM 1179 N N . THR A 1 152 ? -14.364 2.372 1.849 1.00 94.56 152 THR A N 1
ATOM 1180 C CA . THR A 1 152 ? -14.329 3.072 3.144 1.00 94.56 152 THR A CA 1
ATOM 1181 C C . THR A 1 152 ? -15.711 3.345 3.739 1.00 94.56 152 THR A C 1
ATOM 1183 O O . THR A 1 152 ? -15.808 3.687 4.912 1.00 94.56 152 THR A O 1
ATOM 1186 N N . GLU A 1 153 ? -16.794 3.196 2.968 1.00 94.12 153 GLU A N 1
ATOM 1187 C CA . GLU A 1 153 ? -18.163 3.344 3.486 1.00 94.12 153 GLU A CA 1
ATOM 1188 C C . GLU A 1 153 ? -18.555 2.188 4.418 1.00 94.12 153 GLU A C 1
ATOM 1190 O O . GLU A 1 153 ? -19.399 2.346 5.299 1.00 94.12 153 GLU A O 1
ATOM 1195 N N . SER A 1 154 ? -17.927 1.025 4.225 1.00 92.31 154 SER A N 1
ATOM 1196 C CA . SER A 1 154 ? -18.214 -0.213 4.962 1.00 92.31 154 SER A CA 1
ATOM 1197 C C . SER A 1 154 ? -17.073 -0.686 5.863 1.00 92.31 154 SER A C 1
ATOM 1199 O O . SER A 1 154 ? -17.262 -1.618 6.641 1.00 92.31 154 SER A O 1
ATOM 1201 N N . SER A 1 155 ? -15.905 -0.053 5.769 1.00 95.00 155 SER A N 1
ATOM 1202 C CA . SER A 1 155 ? -14.683 -0.474 6.450 1.00 95.00 155 SER A CA 1
ATOM 1203 C C . SER A 1 155 ? -13.991 0.719 7.094 1.00 95.00 155 SER A C 1
ATOM 1205 O O . SER A 1 155 ? -13.783 1.753 6.462 1.00 95.00 155 SER A O 1
ATOM 1207 N N . GLU A 1 156 ? -13.587 0.565 8.354 1.00 97.19 156 GLU A N 1
ATOM 1208 C CA . GLU A 1 156 ? -12.707 1.531 9.007 1.00 97.19 156 GLU A CA 1
ATOM 1209 C C . GLU A 1 156 ? -11.309 1.423 8.397 1.00 97.19 156 GLU A C 1
ATOM 1211 O O . GLU A 1 156 ? -10.703 0.355 8.453 1.00 97.19 156 GLU A O 1
ATOM 1216 N N . VAL A 1 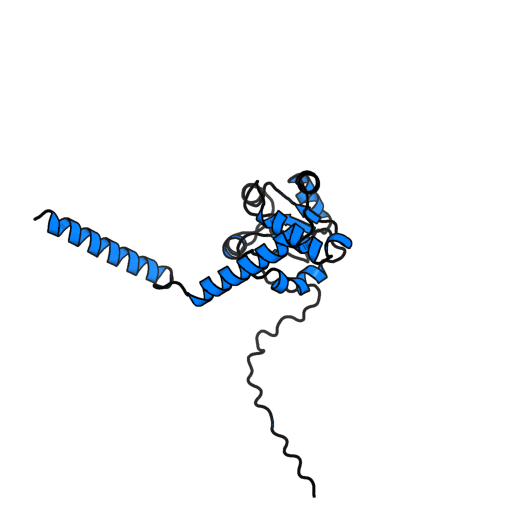157 ? -10.781 2.519 7.849 1.00 97.94 157 VAL A N 1
ATOM 1217 C CA . VAL A 1 157 ? -9.417 2.554 7.308 1.00 97.94 157 VAL A CA 1
ATOM 1218 C C . VAL A 1 157 ? -8.513 3.411 8.190 1.00 97.94 157 VAL A C 1
ATOM 1220 O O . VAL A 1 157 ? -8.899 4.489 8.649 1.00 97.94 157 VAL A O 1
ATOM 1223 N N . ARG A 1 158 ? -7.301 2.915 8.444 1.00 98.19 158 ARG A N 1
ATOM 1224 C CA . ARG A 1 158 ? -6.226 3.599 9.174 1.00 98.19 158 ARG A CA 1
ATOM 1225 C C . ARG A 1 158 ? -4.919 3.530 8.399 1.00 98.19 158 ARG A C 1
ATOM 1227 O O . ARG A 1 158 ? -4.732 2.640 7.574 1.00 98.19 158 ARG A O 1
ATOM 1234 N N . ILE A 1 159 ? -3.998 4.443 8.695 1.00 97.94 159 ILE A N 1
ATOM 1235 C CA . ILE A 1 159 ? -2.683 4.512 8.054 1.00 97.94 159 ILE A CA 1
ATOM 1236 C C . ILE A 1 159 ? -1.595 4.443 9.124 1.00 97.94 159 ILE A C 1
ATOM 1238 O O . ILE A 1 159 ? -1.493 5.305 9.996 1.00 97.94 159 ILE A O 1
ATOM 1242 N N . PHE A 1 160 ? -0.731 3.437 9.052 1.00 97.69 160 PHE A N 1
ATOM 1243 C CA . PHE A 1 160 ? 0.484 3.393 9.857 1.00 97.69 160 PHE A CA 1
ATOM 1244 C C . PHE A 1 160 ? 1.587 4.212 9.171 1.00 97.69 160 PHE A C 1
ATOM 1246 O O . PHE A 1 160 ? 2.440 3.683 8.456 1.00 97.69 160 PHE A O 1
ATOM 1253 N N . ARG A 1 161 ? 1.561 5.532 9.392 1.00 95.00 161 ARG A N 1
ATOM 1254 C CA . ARG A 1 161 ? 2.465 6.495 8.741 1.00 95.00 161 ARG A CA 1
ATOM 1255 C C . ARG A 1 161 ? 3.958 6.255 8.934 1.00 95.00 161 ARG A C 1
ATOM 1257 O O . ARG A 1 161 ? 4.682 6.482 7.976 1.00 95.00 161 ARG A O 1
ATOM 1264 N N . PRO A 1 162 ? 4.464 5.788 10.095 1.00 95.50 162 PRO A N 1
ATOM 1265 C CA . PRO A 1 162 ? 5.896 5.526 10.214 1.00 95.50 162 PRO A CA 1
ATOM 1266 C C . PRO A 1 162 ? 6.411 4.499 9.192 1.00 95.50 162 PRO A C 1
ATOM 1268 O O . PRO A 1 162 ? 7.605 4.485 8.893 1.00 95.50 162 PRO A O 1
ATOM 1271 N N . GLY A 1 163 ? 5.510 3.677 8.641 1.00 96.31 163 GLY A N 1
ATOM 1272 C CA . GLY A 1 163 ? 5.786 2.801 7.515 1.00 96.31 163 GLY A CA 1
ATOM 1273 C C . GLY A 1 163 ? 6.784 1.692 7.835 1.00 96.31 163 GLY A C 1
ATOM 1274 O O . GLY A 1 163 ? 7.098 1.386 8.990 1.00 96.31 163 GLY A O 1
ATOM 1275 N N . TRP A 1 164 ? 7.294 1.075 6.776 1.00 97.25 164 TRP A N 1
ATOM 1276 C CA . TRP A 1 164 ? 8.201 -0.059 6.852 1.00 97.25 164 TRP A CA 1
ATOM 1277 C C . TRP A 1 164 ? 9.513 0.267 7.570 1.00 97.25 164 TRP A C 1
ATOM 1279 O O . TRP A 1 164 ? 9.990 -0.567 8.333 1.00 97.25 164 TRP A O 1
ATOM 1289 N N . ALA A 1 165 ? 10.033 1.490 7.419 1.00 95.69 165 ALA A N 1
ATOM 1290 C CA . ALA A 1 165 ? 11.256 1.945 8.088 1.00 95.69 165 ALA A CA 1
ATOM 1291 C C . ALA A 1 165 ? 11.215 1.798 9.623 1.00 95.69 165 ALA A C 1
ATOM 1293 O O . ALA A 1 165 ? 12.248 1.666 10.275 1.00 95.69 165 ALA A O 1
ATOM 1294 N N . VAL A 1 166 ? 10.021 1.816 10.229 1.00 96.56 166 VAL A N 1
ATOM 1295 C CA . VAL A 1 166 ? 9.864 1.469 11.648 1.00 96.56 166 VAL A CA 1
ATOM 1296 C C . VAL A 1 166 ? 9.629 -0.026 11.826 1.00 96.56 166 VAL A C 1
ATOM 1298 O O . VAL A 1 166 ? 10.259 -0.623 12.698 1.00 96.56 166 VAL A O 1
ATOM 1301 N N . LEU A 1 167 ? 8.756 -0.640 11.018 1.00 96.88 167 LEU A N 1
ATOM 1302 C CA . LEU A 1 167 ? 8.386 -2.059 11.140 1.00 96.88 167 LEU A CA 1
ATOM 1303 C C . LEU A 1 167 ? 9.584 -3.006 11.029 1.00 96.88 167 LEU A C 1
ATOM 1305 O O . LEU A 1 167 ? 9.653 -3.974 11.795 1.00 96.88 167 LEU A O 1
ATOM 1309 N N . GLU A 1 168 ? 10.546 -2.705 10.153 1.00 96.69 168 GLU A N 1
ATOM 1310 C CA . GLU A 1 168 ? 11.757 -3.510 9.959 1.00 96.69 168 GLU A CA 1
ATOM 1311 C C . GLU A 1 168 ? 12.577 -3.653 11.253 1.00 96.69 168 GLU A C 1
ATOM 1313 O O . GLU A 1 168 ? 13.207 -4.683 11.498 1.00 96.69 168 GLU A O 1
ATOM 1318 N N . HIS A 1 169 ? 12.484 -2.667 12.148 1.00 97.00 169 HIS A N 1
ATOM 1319 C CA . HIS A 1 169 ? 13.188 -2.630 13.429 1.00 97.00 169 HIS A CA 1
ATOM 1320 C C . HIS A 1 169 ? 12.332 -3.065 14.630 1.00 97.00 169 HIS A C 1
ATOM 1322 O O . HIS A 1 169 ? 12.774 -2.955 15.774 1.00 97.00 169 HIS A O 1
ATOM 1328 N N . THR A 1 170 ? 11.116 -3.569 14.400 1.00 97.56 170 THR A N 1
ATOM 1329 C CA . THR A 1 170 ? 10.246 -4.104 15.462 1.00 97.56 170 THR A CA 1
ATOM 1330 C C . THR A 1 170 ? 10.406 -5.613 15.647 1.00 97.56 170 THR A C 1
ATOM 1332 O O . THR A 1 170 ? 10.953 -6.315 14.795 1.00 97.56 170 THR A O 1
ATOM 1335 N N . ASP A 1 171 ? 9.865 -6.122 16.753 1.00 97.88 171 ASP A N 1
ATOM 1336 C CA . ASP A 1 171 ? 9.711 -7.551 17.047 1.00 97.88 171 ASP A CA 1
ATOM 1337 C C . ASP A 1 171 ? 8.473 -8.187 16.384 1.00 97.88 171 ASP A C 1
ATOM 1339 O O . ASP A 1 171 ? 8.188 -9.359 16.631 1.00 97.88 171 ASP A O 1
ATOM 1343 N N . LEU A 1 172 ? 7.727 -7.440 15.557 1.00 97.62 172 LEU A N 1
ATOM 1344 C CA . LEU A 1 172 ? 6.606 -8.012 14.820 1.00 97.62 172 LEU A CA 1
ATOM 1345 C C . LEU A 1 172 ? 7.114 -9.094 13.856 1.00 97.62 172 LEU A C 1
ATOM 1347 O O . LEU A 1 172 ? 8.176 -8.906 13.241 1.00 97.62 172 LEU A O 1
ATOM 1351 N N . PRO A 1 173 ? 6.377 -10.214 13.719 1.00 97.88 173 PRO A N 1
ATOM 1352 C CA . PRO A 1 173 ? 6.714 -11.262 12.770 1.00 97.88 173 PRO A CA 1
ATOM 1353 C C . PRO A 1 173 ? 6.841 -10.706 11.351 1.00 97.88 173 PRO A C 1
ATOM 1355 O O . PRO A 1 173 ? 6.081 -9.824 10.949 1.00 97.88 173 PRO A O 1
ATOM 1358 N N . LYS A 1 174 ? 7.798 -11.240 10.593 1.00 98.25 174 LYS A N 1
ATOM 1359 C CA . LYS A 1 174 ? 8.055 -10.868 9.200 1.00 98.25 174 LYS A CA 1
ATOM 1360 C C . LYS A 1 174 ? 8.047 -12.115 8.328 1.00 98.25 174 LYS A C 1
ATOM 1362 O O . LYS A 1 174 ? 8.368 -13.205 8.804 1.00 98.25 174 LYS A O 1
ATOM 1367 N N . ALA A 1 175 ? 7.675 -11.941 7.073 1.00 97.81 175 ALA A N 1
ATOM 1368 C CA . ALA A 1 175 ? 7.719 -12.961 6.041 1.00 97.81 175 ALA A CA 1
ATOM 1369 C C . ALA A 1 175 ? 8.377 -12.394 4.782 1.00 97.81 175 ALA A C 1
ATOM 1371 O O . ALA A 1 175 ? 8.583 -11.189 4.656 1.00 97.81 175 ALA A O 1
ATOM 1372 N N . SER A 1 176 ? 8.703 -13.286 3.857 1.00 98.25 176 SER A N 1
ATOM 1373 C CA . SER A 1 176 ? 9.221 -12.966 2.530 1.00 98.25 176 SER A CA 1
ATOM 1374 C C . SER A 1 176 ? 8.488 -13.829 1.512 1.00 98.25 176 SER A C 1
ATOM 1376 O O . SER A 1 176 ? 7.974 -14.899 1.850 1.00 98.25 176 SER A O 1
ATOM 1378 N N . GLY A 1 177 ? 8.493 -13.400 0.257 1.00 97.06 177 GLY A N 1
ATOM 1379 C CA . GLY A 1 177 ? 7.822 -14.081 -0.843 1.00 97.06 177 GLY A CA 1
ATOM 1380 C C . GLY A 1 177 ? 6.619 -13.310 -1.387 1.00 97.06 177 GLY A C 1
ATOM 1381 O O . GLY A 1 177 ? 6.283 -12.237 -0.884 1.00 97.06 177 GLY A O 1
ATOM 1382 N N . PRO A 1 178 ? 6.002 -13.837 -2.454 1.00 96.81 178 PRO A N 1
ATOM 1383 C CA . PRO A 1 178 ? 4.960 -13.138 -3.191 1.00 96.81 178 PRO A CA 1
ATOM 1384 C C . PRO A 1 178 ? 3.652 -13.045 -2.411 1.00 96.81 178 PRO A C 1
ATOM 1386 O O . PRO A 1 178 ? 3.314 -13.919 -1.610 1.00 96.81 178 PRO A O 1
ATOM 1389 N N . ASP A 1 179 ? 2.879 -12.007 -2.723 1.00 95.62 179 ASP A N 1
ATOM 1390 C CA . ASP A 1 179 ? 1.471 -11.936 -2.352 1.00 95.62 179 ASP A CA 1
ATOM 1391 C C . ASP A 1 179 ? 0.700 -13.007 -3.135 1.00 95.62 179 ASP A C 1
ATOM 1393 O O . ASP A 1 179 ? 0.641 -12.986 -4.366 1.00 95.62 179 ASP A O 1
ATOM 1397 N N . THR A 1 180 ? 0.145 -13.971 -2.405 1.00 93.00 180 THR A N 1
ATOM 1398 C CA . THR A 1 180 ? -0.606 -15.108 -2.956 1.00 93.00 180 THR A CA 1
ATOM 1399 C C . THR A 1 180 ? -2.103 -15.015 -2.672 1.00 93.00 180 THR A C 1
ATOM 1401 O O . THR A 1 180 ? -2.850 -15.927 -3.028 1.00 93.00 180 THR A O 1
ATOM 1404 N N . TRP A 1 181 ? -2.569 -13.929 -2.046 1.00 93.88 181 TRP A N 1
ATOM 1405 C CA . TRP A 1 181 ? -3.960 -13.803 -1.632 1.00 93.88 181 TRP A CA 1
ATOM 1406 C C . TRP A 1 181 ? -4.843 -13.207 -2.734 1.00 93.88 181 TRP A C 1
ATOM 1408 O O . TRP A 1 181 ? -4.600 -12.118 -3.266 1.00 93.88 181 TRP A O 1
ATOM 1418 N N . THR A 1 182 ? -5.916 -13.932 -3.053 1.00 90.44 182 THR A N 1
ATOM 1419 C CA . THR A 1 182 ? -6.830 -13.651 -4.172 1.00 90.44 182 THR A CA 1
ATOM 1420 C C . THR A 1 182 ? -8.247 -13.271 -3.728 1.00 90.44 182 THR A C 1
ATOM 1422 O O . THR A 1 182 ? -9.141 -13.184 -4.568 1.00 90.44 182 THR A O 1
ATOM 1425 N N . GLY A 1 183 ? -8.466 -13.017 -2.433 1.00 88.94 183 GLY A N 1
ATOM 1426 C CA . GLY A 1 183 ? -9.779 -12.694 -1.863 1.00 88.94 183 GLY A CA 1
ATOM 1427 C C . GLY A 1 183 ? -10.411 -13.840 -1.068 1.00 88.94 183 GLY A C 1
ATOM 1428 O O . GLY A 1 183 ? -9.989 -14.994 -1.158 1.00 88.94 183 GLY A O 1
ATOM 1429 N N . PHE A 1 184 ? -11.460 -13.537 -0.298 1.00 82.62 184 PHE A N 1
ATOM 1430 C CA . PHE A 1 184 ? -12.265 -14.567 0.365 1.00 82.62 184 PHE A CA 1
ATOM 1431 C C . PHE A 1 184 ? -13.127 -15.317 -0.662 1.00 82.62 184 PHE A C 1
ATOM 1433 O O . PHE A 1 184 ? -14.154 -14.814 -1.110 1.00 82.62 184 PHE A O 1
ATOM 1440 N N . GLY A 1 185 ? -12.723 -16.534 -1.031 1.00 71.19 185 GLY A N 1
ATOM 1441 C CA . GLY A 1 185 ? -13.549 -17.431 -1.848 1.00 71.19 185 GLY A CA 1
ATOM 1442 C C . GLY A 1 185 ? -13.284 -17.415 -3.354 1.00 71.19 185 GLY A C 1
ATOM 1443 O O . GLY A 1 185 ? -14.064 -18.012 -4.096 1.00 71.19 185 GLY A O 1
ATOM 1444 N N . SER A 1 186 ? -12.182 -16.821 -3.816 1.00 53.62 186 SER A N 1
ATOM 1445 C CA . SER A 1 186 ? -11.668 -17.152 -5.147 1.00 53.62 186 SER A CA 1
ATOM 1446 C C . SER A 1 186 ? -11.268 -18.634 -5.136 1.00 53.62 186 SER A C 1
ATOM 1448 O O . SER A 1 186 ? -10.426 -19.010 -4.312 1.00 53.62 186 SER A O 1
ATOM 1450 N N . PRO A 1 187 ? -11.854 -19.510 -5.982 1.00 52.56 187 PRO A N 1
ATOM 1451 C CA . PRO A 1 187 ? -11.298 -20.844 -6.151 1.00 52.56 187 PRO A CA 1
ATOM 1452 C C . PRO A 1 187 ? -9.820 -20.667 -6.524 1.00 52.56 187 PRO A C 1
ATOM 1454 O O . PRO A 1 187 ? -9.514 -19.747 -7.291 1.00 52.56 187 PRO A O 1
ATOM 1457 N N . PRO A 1 188 ? -8.894 -21.463 -5.954 1.00 52.78 188 PRO A N 1
ATOM 1458 C CA . PRO A 1 188 ? -7.489 -21.358 -6.318 1.00 52.78 188 PRO A CA 1
ATOM 1459 C C . PRO A 1 188 ? -7.418 -21.415 -7.841 1.00 52.78 188 PRO A C 1
ATOM 1461 O O . PRO A 1 188 ? -7.994 -22.331 -8.430 1.00 52.78 188 PRO A O 1
ATOM 1464 N N . ALA A 1 189 ? -6.810 -20.400 -8.465 1.00 56.22 189 ALA A N 1
ATOM 1465 C CA . ALA A 1 189 ? -6.570 -20.414 -9.900 1.00 56.22 189 ALA A CA 1
ATOM 1466 C C . ALA A 1 189 ? -5.923 -21.763 -10.205 1.00 56.22 189 ALA A C 1
ATOM 1468 O O . ALA A 1 189 ? -4.875 -22.061 -9.628 1.00 56.22 189 ALA A O 1
ATOM 1469 N N . ASP A 1 190 ? -6.611 -22.609 -10.975 1.00 57.53 190 ASP A N 1
ATOM 1470 C CA . ASP A 1 190 ? -6.154 -23.969 -11.225 1.00 57.53 190 ASP A CA 1
ATOM 1471 C C . ASP A 1 190 ? -4.742 -23.864 -11.816 1.00 57.53 190 ASP A C 1
ATOM 1473 O O . ASP A 1 190 ? -4.592 -23.320 -12.917 1.00 57.53 190 ASP A O 1
ATOM 1477 N N . PRO A 1 191 ? -3.691 -24.320 -11.104 1.00 59.03 191 PRO A N 1
ATOM 1478 C CA . PRO A 1 191 ? -2.319 -24.178 -11.575 1.00 59.03 191 PRO A CA 1
ATOM 1479 C C . PRO A 1 191 ? -2.056 -24.993 -12.855 1.00 59.03 191 PRO A C 1
ATOM 1481 O O . PRO A 1 191 ? -0.945 -24.952 -13.380 1.00 59.03 191 PRO A O 1
ATOM 1484 N N . PHE A 1 192 ? -3.063 -25.721 -13.356 1.00 59.03 192 PHE A N 1
ATOM 1485 C CA . PHE A 1 192 ? -3.021 -26.551 -14.555 1.00 59.03 192 PHE A CA 1
ATOM 1486 C C . PHE A 1 192 ? -3.991 -26.119 -15.670 1.00 59.03 192 PHE A C 1
ATOM 1488 O O . PHE A 1 192 ? -4.162 -26.871 -16.632 1.00 59.03 192 PHE A O 1
ATOM 1495 N N . ALA A 1 193 ? -4.581 -24.916 -15.612 1.00 56.81 193 ALA A N 1
ATOM 1496 C CA . ALA A 1 193 ? -5.484 -24.413 -16.662 1.00 56.81 193 ALA A CA 1
ATOM 1497 C C . ALA A 1 193 ? -4.824 -24.180 -18.049 1.00 56.81 193 ALA A C 1
ATOM 1499 O O . ALA A 1 193 ? -5.496 -23.746 -18.978 1.00 56.81 193 ALA A O 1
ATOM 1500 N N . ASP A 1 194 ? -3.543 -24.528 -18.214 1.00 53.00 194 ASP A N 1
ATOM 1501 C CA . ASP A 1 194 ? -2.816 -24.616 -19.492 1.00 53.00 194 ASP A CA 1
ATOM 1502 C C . ASP A 1 194 ? -3.001 -25.972 -20.211 1.00 53.00 194 ASP A C 1
ATOM 1504 O O . ASP A 1 194 ? -2.186 -26.368 -21.045 1.00 53.00 194 ASP A O 1
ATOM 1508 N N . THR A 1 195 ? -4.056 -26.732 -19.908 1.00 54.59 195 THR A N 1
ATOM 1509 C CA . THR A 1 195 ? -4.378 -27.909 -20.723 1.00 54.59 195 THR A CA 1
ATOM 1510 C C . THR A 1 195 ? -5.277 -27.505 -21.877 1.00 54.59 195 THR A C 1
ATOM 1512 O O . THR A 1 195 ? -6.488 -27.381 -21.737 1.00 54.59 195 THR A O 1
ATOM 1515 N N . ASP A 1 196 ? -4.626 -27.305 -23.024 1.00 53.59 196 ASP A N 1
ATOM 1516 C CA . ASP A 1 196 ? -5.175 -27.377 -24.373 1.00 53.59 196 ASP A CA 1
ATOM 1517 C C . ASP A 1 196 ? -6.299 -28.429 -24.465 1.00 53.59 196 ASP A C 1
ATOM 1519 O O . ASP A 1 196 ? -6.048 -29.602 -24.754 1.00 53.59 196 ASP A O 1
ATOM 1523 N N . GLU A 1 197 ? -7.550 -28.035 -24.227 1.00 61.09 197 GLU A N 1
ATOM 1524 C CA . GLU A 1 197 ? -8.706 -28.831 -24.618 1.00 61.09 197 GLU A CA 1
ATOM 1525 C C . GLU A 1 197 ? -9.072 -28.392 -26.042 1.00 61.09 197 GLU A C 1
ATOM 1527 O O . GLU A 1 197 ? -9.660 -27.321 -26.232 1.00 61.09 197 GLU A O 1
ATOM 1532 N N . PRO A 1 198 ? -8.668 -29.140 -27.088 1.00 62.09 198 PRO A N 1
ATOM 1533 C CA . PRO A 1 198 ? -9.045 -28.793 -28.443 1.00 62.09 198 PRO A CA 1
ATOM 1534 C C . PRO A 1 198 ? -10.564 -28.886 -28.559 1.00 62.09 198 PRO A C 1
ATOM 1536 O O . PRO A 1 198 ? -11.151 -29.941 -28.314 1.00 62.09 198 PRO A O 1
ATOM 1539 N N . ALA A 1 199 ? -11.179 -27.772 -28.958 1.00 59.34 199 ALA A N 1
ATOM 1540 C CA . ALA A 1 199 ? -12.593 -27.674 -29.279 1.00 59.34 199 ALA A CA 1
ATOM 1541 C C . ALA A 1 199 ? -13.024 -28.874 -30.138 1.00 59.34 199 ALA A C 1
ATOM 1543 O O . ALA A 1 199 ? -12.628 -29.012 -31.300 1.00 59.34 199 ALA A O 1
ATOM 1544 N N . SER A 1 200 ? -13.818 -29.765 -29.548 1.00 65.62 200 SER A N 1
ATOM 1545 C CA . SER A 1 200 ? -14.472 -30.833 -30.286 1.00 65.62 200 SER A CA 1
ATOM 1546 C C . SER A 1 200 ? -15.555 -30.197 -31.156 1.00 65.62 200 SER A C 1
ATOM 1548 O O . SER A 1 200 ? -16.582 -29.722 -30.680 1.00 65.62 200 SER A O 1
ATOM 1550 N N . ASN A 1 201 ? -15.282 -30.130 -32.459 1.00 60.78 201 ASN A N 1
ATOM 1551 C CA . ASN A 1 201 ? -16.274 -29.782 -33.466 1.00 60.78 201 ASN A CA 1
ATOM 1552 C C . ASN A 1 201 ? -17.290 -30.925 -33.558 1.00 60.78 201 ASN A C 1
ATOM 1554 O O . ASN A 1 201 ? -17.054 -31.920 -34.243 1.00 60.78 201 ASN A O 1
ATOM 1558 N N . ASP A 1 202 ? -18.410 -30.783 -32.855 1.00 65.75 202 ASP A N 1
ATOM 1559 C CA . ASP A 1 202 ? -19.582 -31.634 -33.033 1.00 65.75 202 ASP A CA 1
ATOM 1560 C C . ASP A 1 202 ? -20.392 -31.118 -34.238 1.00 65.75 202 ASP A C 1
ATOM 1562 O O . ASP A 1 202 ? -21.300 -30.292 -34.117 1.00 65.75 202 ASP A O 1
ATOM 1566 N N . GLU A 1 203 ? -20.010 -31.551 -35.445 1.00 61.75 203 GLU A N 1
ATOM 1567 C CA .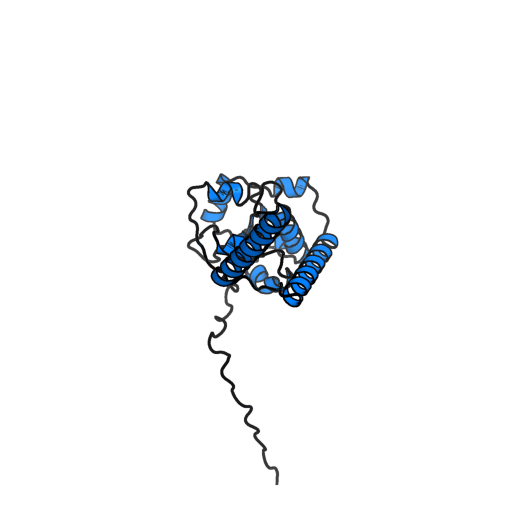 GLU A 1 203 ? -20.833 -31.410 -36.652 1.00 61.75 203 GLU A CA 1
ATOM 1568 C C . GLU A 1 203 ? -22.009 -32.397 -36.583 1.00 61.75 203 GLU A C 1
ATOM 1570 O O . GLU A 1 203 ? -22.001 -33.493 -37.151 1.00 61.75 203 GLU A O 1
ATOM 1575 N N . GLY A 1 204 ? -23.055 -31.981 -35.873 1.00 63.50 204 GLY A N 1
ATOM 1576 C CA . GLY A 1 204 ? -24.355 -32.633 -35.883 1.00 63.50 204 GLY A CA 1
ATOM 1577 C C . GLY A 1 204 ? -25.010 -32.547 -37.263 1.00 63.50 204 GLY A C 1
ATOM 1578 O O . GLY A 1 204 ? -25.582 -31.525 -37.638 1.00 63.50 204 GLY A O 1
ATOM 1579 N N . SER A 1 205 ? -24.955 -33.662 -37.993 1.00 66.94 205 SER A N 1
ATOM 1580 C CA . SER A 1 205 ? -25.796 -33.965 -39.156 1.00 66.94 205 SER A CA 1
ATOM 1581 C C . SER A 1 205 ? -27.275 -33.692 -38.871 1.00 66.94 205 SER A C 1
ATOM 1583 O O . SER A 1 205 ? -27.829 -34.203 -37.895 1.00 66.94 205 SER A O 1
ATOM 1585 N N . GLN A 1 206 ? -27.944 -32.984 -39.780 1.00 62.84 206 GLN A N 1
ATOM 1586 C CA . GLN A 1 206 ? -29.401 -33.027 -39.906 1.00 62.84 206 GLN A CA 1
ATOM 1587 C C . GLN A 1 206 ? -29.795 -33.598 -41.281 1.00 62.84 206 GLN A C 1
ATOM 1589 O O . GLN A 1 206 ? -29.069 -33.366 -42.250 1.00 62.84 206 GLN A O 1
ATOM 1594 N N . PRO A 1 207 ? -30.882 -34.394 -41.335 1.00 72.50 207 PRO A N 1
ATOM 1595 C CA . PRO A 1 207 ? -31.273 -35.218 -42.484 1.00 72.50 207 PRO A CA 1
ATOM 1596 C C . PRO A 1 207 ? -31.862 -34.440 -43.667 1.00 72.50 207 PRO A C 1
ATOM 1598 O O . PRO A 1 207 ? -32.446 -33.355 -43.447 1.00 72.50 207 PRO A O 1
#

Nearest PDB structures (foldseek):
  6yub-assembly2_C  TM=6.491E-01  e=3.069E-03  Thermochaetoides thermophila
  4lcb-assembly1_A  TM=2.365E-01  e=1.686E-01  Acidianus hospitalis W1
  8ju8-assembly1_A  TM=3.074E-01  e=1.250E+00  synthetic construct
  7tid-assembly1_E  TM=3.131E-01  e=1.618E+00  Saccharomyces cerevisiae

Solvent-accessible surface area (backbone atoms only — not comparable to full-atom values): 11832 Å² total; per-residue (Å²): 132,60,71,68,59,54,54,53,50,53,52,52,51,50,53,52,52,52,53,53,51,32,60,77,66,69,50,68,96,60,79,60,64,65,61,53,51,49,31,53,51,19,37,50,50,42,52,49,50,41,69,71,20,75,87,76,53,69,71,58,55,59,69,29,48,44,53,73,71,52,49,51,47,39,62,69,77,63,35,35,37,36,38,25,37,47,63,66,58,40,27,68,48,36,70,48,52,101,48,88,65,46,54,40,68,57,30,59,58,46,43,63,75,82,46,42,74,39,56,58,57,45,57,65,37,41,36,36,31,26,17,60,38,63,82,25,60,54,27,52,46,50,47,34,43,38,50,68,71,53,44,52,81,53,19,58,68,36,30,37,34,57,18,41,72,48,54,77,77,47,92,65,56,67,41,61,49,76,74,80,83,65,42,84,80,56,73,75,77,63,94,65,78,83,62,86,71,76,81,79,82,81,81,76,82,76,137